Protein AF-A0A0K0CYD9-F1 (afdb_monomer)

Sequence (320 aa):
MIDINDNNFRTHWATTIIQIHPEAMPHFQAEIFSRRYRWHKETEAMVNARLPFEDQIKRPYFHVKPLEAEQLKNWRLYLDFEIIEGDENRITVLFERCLIACALYDQFWTKFARWTRKHRGSTEARNVYRRARQHIPGNVRLALAYSAFEESLDYKHVSNDLFRKAALKDNVQLLLQLIDLAFTNPEFSQTAVIEAFDFAIKSNISDTEKLQFSQRKLDFLEDLSYDIDILQEHQDAHVALLAELENPPITTRKRRYNGREDSKYYGDRDRDLPPRRGSRYSEHRDVRDSYRDNFRGIRETTGYYMSPNGEIKNISTSSC

Foldseek 3Di:
DDPPPPPPVVPPPPDPPVPQPPVCVVVVVVVVCVVVVVVVVVVVVVCVVCVVLVVPQPDQAADPPDDDPVVVVSLVVSLVVVVVVPPPVVNVVSLVSCCRHCVQPLVSLLVVLVVCCVPPRLVVSLVSLVSSCVSHPPDPVSVVSNLVSVCVVPLPVSLVVLLVVCLVPLDLVSLVVSLVSQVPDPPRDLVSNLVSLVSNLPHPHDLVSSLVSLVVNLVCCVVPNPDVVVSVVSVVVSVVSVVCVVPPDPPPPPDDDDDDDDDDDDDDDDDDDDDDDDDDDDDDDDPPPVPPDDDDDDDDPWDWDADPVRDIDTDDDDDD

Organism: Angiostrongylus cantonensis (NCBI:txid6313)

Nearest PDB structures (foldseek):
  6g70-assembly1_A  TM=3.943E-01  e=5.087E-11  Mus musculus
  6g70-assembly1_B  TM=3.942E-01  e=2.341E-10  Mus musculus
  3vtx-assembly2_B  TM=4.607E-01  e=2.902E-03  Candidatus Magnetobacterium bavaricum
  7yeh-assembly1_A  TM=4.496E-01  e=1.722E-02  Homo sapiens
  2y4u-assembly1_A  TM=3.713E-01  e=4.090E-02  Homo sapiens

InterPro domains:
  IPR003107 HAT (Half-A-TPR) repeat [SM00386] (86-118)
  IPR003107 HAT (Half-A-TPR) repeat [SM00386] (120-152)
  IPR011990 Tetratricopeptide-like helical domain superfamily [G3DSA:1.25.40.10] (65-182)
  IPR011990 Tetratricopeptide-like helical domain superfamily [SSF48452] (22-223)
  IPR059164 PRP39, C-terminal HAT repeat [PF23241] (49-173)

Structure (mmCIF, N/CA/C/O backbone):
data_AF-A0A0K0CYD9-F1
#
_entry.id   AF-A0A0K0CYD9-F1
#
loop_
_atom_site.group_PDB
_atom_site.id
_atom_site.type_symbol
_atom_site.label_atom_id
_atom_site.label_alt_id
_atom_site.label_comp_id
_atom_site.label_asym_id
_atom_site.label_entity_id
_atom_site.label_seq_id
_atom_site.pdbx_PDB_ins_code
_atom_site.Cartn_x
_atom_site.Cartn_y
_atom_site.Cartn_z
_atom_site.occupancy
_atom_site.B_iso_or_equiv
_atom_site.auth_seq_id
_atom_site.auth_comp_id
_atom_site.auth_asym_id
_atom_site.auth_atom_id
_atom_site.pdbx_PDB_model_num
ATOM 1 N N . MET A 1 1 ? 8.651 52.806 -55.428 1.00 38.78 1 MET A N 1
ATOM 2 C CA . MET A 1 1 ? 9.029 51.510 -56.032 1.00 38.78 1 MET A CA 1
ATOM 3 C C . MET A 1 1 ? 10.071 50.881 -55.135 1.00 38.78 1 MET A C 1
ATOM 5 O O . MET A 1 1 ? 10.964 51.597 -54.707 1.00 38.78 1 MET A O 1
ATOM 9 N N . ILE A 1 2 ? 9.899 49.608 -54.785 1.00 34.75 2 ILE A N 1
ATOM 10 C CA . ILE A 1 2 ? 10.862 48.853 -53.977 1.00 34.75 2 ILE A CA 1
ATOM 11 C C . ILE A 1 2 ? 11.772 48.137 -54.970 1.00 34.75 2 ILE A C 1
ATOM 13 O O . ILE A 1 2 ? 11.254 47.405 -55.813 1.00 34.75 2 ILE A O 1
ATOM 17 N N . ASP A 1 3 ? 13.083 48.349 -54.893 1.00 38.34 3 ASP A N 1
ATOM 18 C CA . ASP A 1 3 ? 14.031 47.626 -55.741 1.00 38.34 3 ASP A CA 1
ATOM 19 C C . ASP A 1 3 ? 14.432 46.317 -55.043 1.00 38.34 3 ASP A C 1
ATOM 21 O O . ASP A 1 3 ? 15.291 46.279 -54.162 1.00 38.34 3 ASP A O 1
ATOM 25 N N . ILE A 1 4 ? 13.709 45.239 -55.360 1.00 44.59 4 ILE A N 1
ATOM 26 C CA . ILE A 1 4 ? 13.816 43.927 -54.696 1.00 44.59 4 ILE A CA 1
ATOM 27 C C . ILE A 1 4 ? 14.958 43.117 -55.339 1.00 44.59 4 ILE A C 1
ATOM 29 O O . ILE A 1 4 ? 14.756 41.995 -55.793 1.00 44.59 4 ILE A O 1
ATOM 33 N N . ASN A 1 5 ? 16.150 43.711 -55.440 1.00 46.03 5 ASN A N 1
ATOM 34 C CA . ASN A 1 5 ? 17.293 43.097 -56.125 1.00 46.03 5 ASN A CA 1
ATOM 35 C C . ASN A 1 5 ? 18.664 43.356 -55.478 1.00 46.03 5 ASN A C 1
ATOM 37 O O . ASN A 1 5 ? 19.686 42.993 -56.061 1.00 46.03 5 ASN A O 1
ATOM 41 N N . ASP A 1 6 ? 18.716 43.893 -54.252 1.00 46.47 6 ASP A N 1
ATOM 42 C CA . ASP A 1 6 ? 19.966 43.920 -53.480 1.00 46.47 6 ASP A CA 1
ATOM 43 C C . ASP A 1 6 ? 20.289 42.524 -52.910 1.00 46.47 6 ASP A C 1
ATOM 45 O O . ASP A 1 6 ? 20.071 42.190 -51.743 1.00 46.47 6 ASP A O 1
ATOM 49 N N . ASN A 1 7 ? 20.785 41.664 -53.798 1.00 48.72 7 ASN A N 1
ATOM 50 C CA . ASN A 1 7 ? 21.112 40.263 -53.535 1.00 48.72 7 ASN A CA 1
ATOM 51 C C . ASN A 1 7 ? 22.405 40.099 -52.696 1.00 48.72 7 ASN A C 1
ATOM 53 O O . ASN A 1 7 ? 22.905 38.987 -52.515 1.00 48.72 7 ASN A O 1
ATOM 57 N N . ASN A 1 8 ? 22.966 41.203 -52.188 1.00 50.12 8 ASN A N 1
ATOM 58 C CA . ASN A 1 8 ? 24.324 41.280 -51.649 1.00 50.12 8 ASN A CA 1
ATOM 59 C C . ASN A 1 8 ? 24.427 40.980 -50.138 1.00 50.12 8 ASN A C 1
ATOM 61 O O . ASN A 1 8 ? 25.523 40.843 -49.604 1.00 50.12 8 ASN A O 1
ATOM 65 N N . PHE A 1 9 ? 23.297 40.795 -49.442 1.00 41.34 9 PHE A N 1
ATOM 66 C CA . PHE A 1 9 ? 23.262 40.391 -48.022 1.00 41.34 9 PHE A CA 1
ATOM 67 C C . PHE A 1 9 ? 23.155 38.870 -47.791 1.00 41.34 9 PHE A C 1
ATOM 69 O O . PHE A 1 9 ? 23.123 38.411 -46.646 1.00 41.34 9 PHE A O 1
ATOM 76 N N . ARG A 1 10 ? 23.121 38.057 -48.857 1.00 44.12 10 ARG A N 1
ATOM 77 C CA . ARG A 1 10 ? 23.081 36.580 -48.772 1.00 44.12 10 ARG A CA 1
ATOM 78 C C . ARG A 1 10 ? 24.436 35.890 -48.967 1.00 44.12 10 ARG A C 1
ATOM 80 O O . ARG A 1 10 ? 24.497 34.668 -48.912 1.00 44.12 10 ARG A O 1
ATOM 87 N N . THR A 1 11 ? 25.522 36.636 -49.156 1.00 47.91 11 THR A N 1
ATOM 88 C CA . THR A 1 11 ? 26.816 36.107 -49.633 1.00 47.91 11 THR A CA 1
ATOM 89 C C . THR A 1 11 ? 27.920 36.001 -48.572 1.00 47.91 11 THR A C 1
ATOM 91 O O . THR A 1 11 ? 29.032 35.622 -48.918 1.00 47.91 11 THR A O 1
ATOM 94 N N . HIS A 1 12 ? 27.646 36.286 -47.289 1.00 45.81 12 HIS A N 1
ATOM 95 C CA . HIS A 1 12 ? 28.659 36.211 -46.211 1.00 45.81 12 HIS A CA 1
ATOM 96 C C . HIS A 1 12 ? 28.451 35.109 -45.156 1.00 45.81 12 HIS A C 1
ATOM 98 O O . HIS A 1 12 ? 29.359 34.830 -44.381 1.00 45.81 12 HIS A O 1
ATOM 104 N N . TRP A 1 13 ? 27.291 34.448 -45.134 1.00 44.75 13 TRP A N 1
ATOM 105 C CA . TRP A 1 13 ? 27.042 33.256 -44.302 1.00 44.75 13 TRP A CA 1
ATOM 106 C C . TRP A 1 13 ? 26.598 32.037 -45.126 1.00 44.75 13 TRP A C 1
ATOM 108 O O . TRP A 1 13 ? 26.368 30.957 -44.581 1.00 44.75 13 TRP A O 1
ATOM 118 N N . ALA A 1 14 ? 26.514 32.186 -46.451 1.00 45.59 14 ALA A N 1
ATOM 119 C CA . ALA A 1 14 ? 26.243 31.088 -47.360 1.00 45.59 14 ALA A CA 1
ATOM 120 C C . ALA A 1 14 ? 27.466 30.167 -47.483 1.00 45.59 14 ALA A C 1
ATOM 122 O O . ALA A 1 14 ? 28.338 30.343 -48.330 1.00 45.59 14 ALA A O 1
ATOM 123 N N . THR A 1 15 ? 27.429 29.095 -46.694 1.00 48.88 15 THR A N 1
ATOM 124 C CA . THR A 1 15 ? 27.981 27.789 -47.073 1.00 48.88 15 THR A CA 1
ATOM 125 C C . THR A 1 15 ? 29.493 27.706 -47.310 1.00 48.88 15 THR A C 1
ATOM 127 O O . THR A 1 15 ? 29.944 27.292 -48.376 1.00 48.88 15 THR A O 1
ATOM 130 N N . THR A 1 16 ? 30.256 27.779 -46.216 1.00 47.28 16 THR A N 1
ATOM 131 C CA . THR A 1 16 ? 31.221 26.691 -45.975 1.00 47.28 16 THR A CA 1
ATOM 132 C C . THR A 1 16 ? 30.421 25.419 -45.677 1.00 47.28 16 THR A C 1
ATOM 134 O O . THR A 1 16 ? 30.280 25.012 -44.523 1.00 47.28 16 THR A O 1
ATOM 137 N N . ILE A 1 17 ? 29.852 24.785 -46.713 1.00 58.28 17 ILE A N 1
ATOM 138 C CA . ILE A 1 17 ? 29.549 23.355 -46.602 1.00 58.28 17 ILE A CA 1
ATOM 139 C C . ILE A 1 17 ? 30.911 22.712 -46.413 1.00 58.28 17 ILE A C 1
ATOM 141 O O . ILE A 1 17 ? 31.739 22.737 -47.324 1.00 58.28 17 ILE A O 1
ATOM 145 N N . ILE A 1 18 ? 31.152 22.169 -45.223 1.00 63.06 18 ILE A N 1
ATOM 146 C CA . ILE A 1 18 ? 32.269 21.259 -45.009 1.00 63.06 18 ILE A CA 1
ATOM 147 C C . ILE A 1 18 ? 32.030 20.118 -45.996 1.00 63.06 18 ILE A C 1
ATOM 149 O O . ILE A 1 18 ? 31.124 19.310 -45.792 1.00 63.06 18 ILE A O 1
ATOM 153 N N . GLN A 1 19 ? 32.779 20.094 -47.103 1.00 62.25 19 GLN A N 1
ATOM 154 C CA . GLN A 1 19 ? 32.763 18.972 -48.032 1.00 62.25 19 GLN A CA 1
ATOM 155 C C . GLN A 1 19 ? 33.417 17.795 -47.317 1.00 62.25 19 GLN A C 1
ATOM 157 O O . GLN A 1 19 ? 34.624 17.576 -47.399 1.00 62.25 19 GLN A O 1
ATOM 162 N N . ILE A 1 20 ? 32.608 17.069 -46.548 1.00 63.50 20 ILE A N 1
ATOM 163 C CA . ILE A 1 20 ? 33.032 15.828 -45.922 1.00 63.50 20 ILE A CA 1
ATOM 164 C C . ILE A 1 20 ? 33.380 14.876 -47.063 1.00 63.50 20 ILE A C 1
ATOM 166 O O . ILE A 1 20 ? 32.542 14.613 -47.927 1.00 63.50 20 ILE A O 1
ATOM 170 N N . HIS A 1 21 ? 34.629 14.408 -47.082 1.00 71.38 21 HIS A N 1
ATOM 171 C CA . HIS A 1 21 ? 35.143 13.565 -48.155 1.00 71.38 21 HIS A CA 1
ATOM 172 C C . HIS A 1 21 ? 34.196 12.371 -48.390 1.00 71.38 21 HIS A C 1
ATOM 174 O O . HIS A 1 21 ? 33.795 11.744 -47.403 1.00 71.38 21 HIS A O 1
ATOM 180 N N . PRO A 1 22 ? 33.834 12.023 -49.643 1.00 73.19 22 PRO A N 1
ATOM 181 C CA . PRO A 1 22 ? 32.858 10.963 -49.909 1.00 73.19 22 PRO A CA 1
ATOM 182 C C . PRO A 1 22 ? 33.212 9.624 -49.249 1.00 73.19 22 PRO A C 1
ATOM 184 O O . PRO A 1 22 ? 32.329 8.932 -48.752 1.00 73.19 22 PRO A O 1
ATOM 187 N N . GLU A 1 23 ? 34.504 9.303 -49.159 1.00 78.50 23 GLU A N 1
ATOM 188 C CA . GLU A 1 23 ? 35.011 8.095 -48.491 1.00 78.50 23 GLU A CA 1
ATOM 189 C C . GLU A 1 23 ? 35.005 8.207 -46.955 1.00 78.50 23 GLU A C 1
ATOM 191 O O . GLU A 1 23 ? 34.891 7.203 -46.260 1.00 78.50 23 GLU A O 1
ATOM 196 N N . ALA A 1 24 ? 35.064 9.421 -46.395 1.00 78.62 24 ALA A N 1
ATOM 197 C CA . ALA A 1 24 ? 35.000 9.635 -44.949 1.00 78.62 24 ALA A CA 1
ATOM 198 C C . ALA A 1 24 ? 33.571 9.489 -44.394 1.00 78.62 24 ALA A C 1
ATOM 200 O O . ALA A 1 24 ? 33.398 9.110 -43.236 1.00 78.62 24 ALA A O 1
ATOM 201 N N . MET A 1 25 ? 32.538 9.741 -45.207 1.00 80.69 25 MET A N 1
ATOM 202 C CA . MET A 1 25 ? 31.135 9.607 -44.792 1.00 80.69 25 MET A CA 1
ATOM 203 C C . MET A 1 25 ? 30.770 8.191 -44.292 1.00 80.69 25 MET A C 1
ATOM 205 O O . MET A 1 25 ? 30.223 8.100 -43.188 1.00 80.69 25 MET A O 1
ATOM 209 N N . PRO A 1 26 ? 31.108 7.089 -44.998 1.00 88.00 26 PRO A N 1
ATOM 210 C CA . PRO A 1 26 ? 30.969 5.728 -44.476 1.00 88.00 26 PRO A CA 1
ATOM 211 C C . PRO A 1 26 ? 31.693 5.498 -43.143 1.00 88.00 26 PRO A C 1
ATOM 213 O O . PRO A 1 26 ? 31.132 4.867 -42.250 1.00 88.00 26 PRO A O 1
ATOM 216 N N . HIS A 1 27 ? 32.902 6.042 -42.967 1.00 86.06 27 HIS A N 1
ATOM 217 C CA . HIS A 1 27 ? 33.658 5.901 -41.718 1.00 86.06 27 HIS A CA 1
ATOM 218 C C . HIS A 1 27 ? 32.984 6.630 -40.546 1.00 86.06 27 HIS A C 1
ATOM 220 O O . HIS A 1 27 ? 32.841 6.051 -39.469 1.00 86.06 27 HIS A O 1
ATOM 226 N N . PHE A 1 28 ? 32.485 7.855 -40.751 1.00 88.12 28 PHE A N 1
ATOM 227 C CA . PHE A 1 28 ? 31.717 8.568 -39.724 1.00 88.12 28 PHE A CA 1
ATOM 228 C C . PHE A 1 28 ? 30.410 7.850 -39.374 1.00 88.12 28 PHE A C 1
ATOM 230 O O . PHE A 1 28 ? 30.060 7.755 -38.198 1.00 88.12 28 PHE A O 1
ATOM 237 N N . GLN A 1 29 ? 29.704 7.303 -40.367 1.00 87.44 29 GLN A N 1
ATOM 238 C CA . GLN A 1 29 ? 28.510 6.492 -40.131 1.00 87.44 29 GLN A CA 1
ATOM 239 C C . GLN A 1 29 ? 28.845 5.236 -39.316 1.00 87.44 29 GLN A C 1
ATOM 241 O O . GLN A 1 29 ? 28.203 4.998 -38.295 1.00 87.44 29 GLN A O 1
ATOM 246 N N . ALA A 1 30 ? 29.871 4.475 -39.707 1.00 89.44 30 ALA A N 1
ATOM 247 C CA . ALA A 1 30 ? 30.304 3.263 -39.012 1.00 89.44 30 ALA A CA 1
ATOM 248 C C . ALA A 1 30 ? 30.719 3.530 -37.555 1.00 89.44 30 ALA A C 1
ATOM 250 O O . ALA A 1 30 ? 30.339 2.770 -36.664 1.00 89.44 30 ALA A O 1
ATOM 251 N N . GLU A 1 31 ? 31.423 4.632 -37.288 1.00 90.06 31 GLU A N 1
ATOM 252 C CA . GLU A 1 31 ? 31.808 5.038 -35.932 1.00 90.06 31 GLU A CA 1
ATOM 253 C C . GLU A 1 31 ? 30.583 5.440 -35.089 1.00 90.06 31 GLU A C 1
ATOM 255 O O . GLU A 1 31 ? 30.434 5.009 -33.943 1.00 90.06 31 GLU A O 1
ATOM 260 N N . ILE A 1 32 ? 29.646 6.208 -35.661 1.00 90.06 32 ILE A N 1
ATOM 261 C CA . ILE A 1 32 ? 28.389 6.581 -34.989 1.00 90.06 32 ILE A CA 1
ATOM 262 C C . ILE A 1 32 ? 27.543 5.338 -34.680 1.00 90.06 32 ILE A C 1
ATOM 264 O O . ILE A 1 32 ? 27.0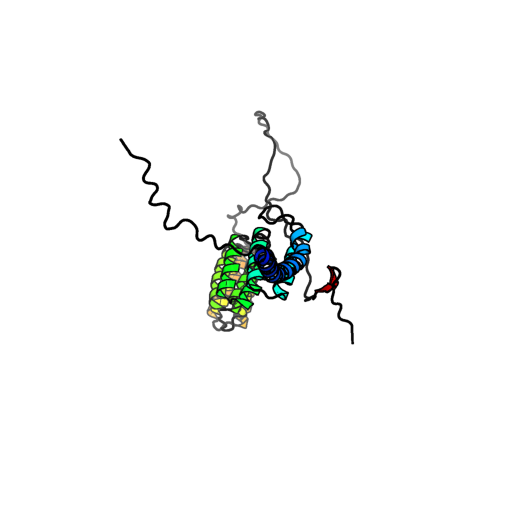18 5.222 -33.569 1.00 90.06 32 ILE A O 1
ATOM 268 N N . PHE A 1 33 ? 27.421 4.403 -35.628 1.00 91.56 33 PHE A N 1
ATOM 269 C CA . PHE A 1 33 ? 26.725 3.135 -35.416 1.00 91.56 33 PHE A CA 1
ATOM 270 C C . PHE A 1 33 ? 27.411 2.298 -34.336 1.00 91.56 33 PHE A C 1
ATOM 272 O O . PHE A 1 33 ? 26.732 1.872 -33.408 1.00 91.56 33 PHE A O 1
ATOM 279 N N . SER A 1 34 ? 28.735 2.131 -34.387 1.00 89.38 34 SER A N 1
ATOM 280 C CA . SER A 1 34 ? 29.494 1.338 -33.408 1.00 89.38 34 SER A CA 1
ATOM 281 C C . SER A 1 34 ? 29.351 1.886 -31.985 1.00 89.38 34 SER A C 1
ATOM 283 O O . SER A 1 34 ? 29.067 1.128 -31.057 1.00 89.38 34 SER A O 1
ATOM 285 N N . ARG A 1 35 ? 29.429 3.214 -31.806 1.00 89.06 35 ARG A N 1
ATOM 286 C CA . ARG A 1 35 ? 29.181 3.858 -30.502 1.00 89.06 35 ARG A CA 1
ATOM 287 C C . ARG A 1 35 ? 27.756 3.623 -30.001 1.00 89.06 35 ARG A C 1
ATOM 289 O O . ARG A 1 35 ? 27.561 3.294 -28.834 1.00 89.06 35 ARG A O 1
ATOM 296 N N . ARG A 1 36 ? 26.757 3.776 -30.878 1.00 94.25 36 ARG A N 1
ATOM 297 C CA . ARG A 1 36 ? 25.336 3.587 -30.532 1.00 94.25 36 ARG A CA 1
ATOM 298 C C . ARG A 1 36 ? 24.962 2.127 -30.289 1.00 94.25 36 ARG A C 1
ATOM 300 O O . ARG A 1 36 ? 24.073 1.868 -29.482 1.00 94.25 36 ARG A O 1
ATOM 307 N N . TYR A 1 37 ? 25.649 1.191 -30.939 1.00 93.38 37 TYR A N 1
ATOM 308 C CA . TYR A 1 37 ? 25.385 -0.240 -30.847 1.00 93.38 37 TYR A CA 1
ATOM 309 C C . TYR A 1 37 ? 25.507 -0.758 -29.411 1.00 93.38 37 TYR A C 1
ATOM 311 O O . TYR A 1 37 ? 24.647 -1.523 -28.984 1.00 93.38 37 TYR A O 1
ATOM 319 N N . ARG A 1 38 ? 26.493 -0.280 -28.632 1.00 88.06 38 ARG A N 1
ATOM 320 C CA . ARG A 1 38 ? 26.641 -0.663 -27.216 1.00 88.06 38 ARG A CA 1
ATOM 321 C C . ARG A 1 38 ? 25.395 -0.315 -26.399 1.00 88.06 38 ARG A C 1
ATOM 323 O O . ARG A 1 38 ? 24.783 -1.208 -25.822 1.00 88.06 38 ARG A O 1
ATOM 330 N N . TRP A 1 39 ? 24.979 0.954 -26.402 1.00 92.19 39 TRP A N 1
ATOM 331 C CA . TRP A 1 39 ? 23.780 1.386 -25.672 1.00 92.19 39 TRP A CA 1
ATOM 332 C C . TRP A 1 39 ? 22.514 0.697 -26.182 1.00 92.19 39 TRP A C 1
ATOM 334 O O . TRP A 1 39 ? 21.651 0.344 -25.383 1.00 92.19 39 TRP A O 1
ATOM 344 N N . HIS A 1 40 ? 22.402 0.473 -27.495 1.00 94.81 40 HIS A N 1
ATOM 345 C CA . HIS A 1 40 ? 21.276 -0.258 -28.067 1.00 94.81 40 HIS A CA 1
ATOM 346 C C . HIS A 1 40 ? 21.221 -1.705 -27.559 1.00 94.81 40 HIS A C 1
ATOM 348 O O . HIS A 1 40 ? 20.153 -2.132 -27.137 1.00 94.81 40 HIS A O 1
ATOM 354 N N . LYS A 1 41 ? 22.346 -2.433 -27.530 1.00 96.12 41 LYS A N 1
ATOM 355 C CA . LYS A 1 41 ? 22.403 -3.818 -27.036 1.00 96.12 41 LYS A CA 1
ATOM 356 C C . LYS A 1 41 ? 22.200 -3.938 -25.526 1.00 96.12 41 LYS A C 1
ATOM 358 O O . LYS A 1 41 ? 21.494 -4.839 -25.087 1.00 96.12 41 LYS A O 1
ATOM 363 N N . GLU A 1 42 ? 22.722 -2.999 -24.742 1.00 94.50 42 GLU A N 1
ATOM 364 C CA . GLU A 1 42 ? 22.419 -2.902 -23.307 1.00 94.50 42 GLU A CA 1
ATOM 365 C C . GLU A 1 42 ? 20.919 -2.642 -23.074 1.00 94.50 42 GLU A C 1
ATOM 367 O O . GLU A 1 42 ? 20.278 -3.349 -22.298 1.00 94.50 42 GLU A O 1
ATOM 372 N N . THR A 1 43 ? 20.323 -1.703 -23.818 1.00 95.62 43 THR A N 1
ATOM 373 C CA . THR A 1 43 ? 18.880 -1.407 -23.742 1.00 95.62 43 THR A CA 1
ATOM 374 C C . THR A 1 43 ? 18.022 -2.589 -24.205 1.00 95.62 43 THR A C 1
ATOM 376 O O . THR A 1 43 ? 17.022 -2.898 -23.567 1.00 95.62 43 THR A O 1
ATOM 379 N N . GLU A 1 44 ? 18.402 -3.274 -25.286 1.00 96.94 44 GLU A N 1
ATOM 380 C CA . GLU A 1 44 ? 17.712 -4.459 -25.815 1.00 96.94 44 GLU A CA 1
ATOM 381 C C . GLU A 1 44 ? 17.689 -5.590 -24.779 1.00 96.94 44 GLU A C 1
ATOM 383 O O . GLU A 1 44 ? 16.627 -6.147 -24.506 1.00 96.94 44 GLU A O 1
ATOM 388 N N . ALA A 1 45 ? 18.822 -5.874 -24.126 1.00 96.38 45 ALA A N 1
ATOM 389 C CA . ALA A 1 45 ? 18.884 -6.843 -23.033 1.00 96.38 45 ALA A CA 1
ATOM 390 C C . ALA A 1 45 ? 17.972 -6.443 -21.856 1.00 96.38 45 ALA A C 1
ATOM 392 O O . ALA A 1 45 ? 17.241 -7.282 -21.326 1.00 96.38 45 ALA A O 1
ATOM 393 N N . MET A 1 46 ? 17.948 -5.156 -21.485 1.00 95.00 46 MET A N 1
ATOM 394 C CA . MET A 1 46 ? 17.049 -4.656 -20.441 1.00 95.00 46 MET A CA 1
ATOM 395 C C . MET A 1 46 ? 15.567 -4.778 -20.825 1.00 95.00 46 MET A C 1
ATOM 397 O O . MET A 1 46 ? 14.762 -5.180 -19.984 1.00 95.00 46 MET A O 1
ATOM 401 N N . VAL A 1 47 ? 15.191 -4.465 -22.068 1.00 96.75 47 VAL A N 1
ATOM 402 C CA . VAL A 1 47 ? 13.811 -4.620 -22.562 1.00 96.75 47 VAL A CA 1
ATOM 403 C C . VAL A 1 47 ? 13.410 -6.094 -22.564 1.00 96.75 47 VAL A C 1
ATOM 405 O O . VAL A 1 47 ? 12.373 -6.439 -22.001 1.00 96.75 47 VAL A O 1
ATOM 408 N N . ASN A 1 48 ? 14.254 -6.978 -23.097 1.00 97.56 48 ASN A N 1
ATOM 409 C CA . ASN A 1 48 ? 13.974 -8.413 -23.184 1.00 97.56 48 ASN A CA 1
ATOM 410 C C . ASN A 1 48 ? 13.800 -9.072 -21.806 1.00 97.56 48 ASN A C 1
ATOM 412 O O . ASN A 1 48 ? 12.942 -9.936 -21.653 1.00 97.56 48 ASN A O 1
ATOM 416 N N . ALA A 1 49 ? 14.540 -8.631 -20.782 1.00 97.31 49 ALA A N 1
ATOM 417 C CA . ALA A 1 49 ? 14.361 -9.116 -19.409 1.00 97.31 49 ALA A CA 1
ATOM 418 C C . ALA A 1 49 ? 13.009 -8.708 -18.779 1.00 97.31 49 ALA A C 1
ATOM 420 O O . ALA A 1 49 ? 12.564 -9.326 -17.814 1.00 97.31 49 ALA A O 1
ATOM 421 N N . ARG A 1 50 ? 12.354 -7.664 -19.309 1.00 97.75 50 ARG A N 1
ATOM 422 C CA . ARG A 1 50 ? 11.108 -7.078 -18.772 1.00 97.75 50 ARG A CA 1
ATOM 423 C C . ARG A 1 50 ? 9.873 -7.426 -19.596 1.00 97.75 50 ARG A C 1
ATOM 425 O O . ARG A 1 50 ? 8.769 -7.454 -19.053 1.00 97.75 50 ARG A O 1
ATOM 432 N N . LEU A 1 51 ? 10.067 -7.751 -20.873 1.00 97.62 51 LEU A N 1
ATOM 433 C CA . LEU A 1 51 ? 9.023 -8.140 -21.817 1.00 97.62 51 LEU A CA 1
ATOM 434 C C . LEU A 1 51 ? 8.063 -9.223 -21.271 1.00 97.62 51 LEU A C 1
ATOM 436 O O . LEU A 1 51 ? 6.857 -9.006 -21.374 1.00 97.62 51 LEU A O 1
ATOM 440 N N . PRO A 1 52 ? 8.515 -10.300 -20.582 1.00 97.56 52 PRO A N 1
ATOM 441 C CA . PRO A 1 52 ? 7.605 -11.307 -20.026 1.00 97.56 52 PRO A CA 1
ATOM 442 C C . PRO A 1 52 ? 6.615 -10.759 -18.991 1.00 97.56 52 PRO A C 1
ATOM 444 O O . PRO A 1 52 ? 5.543 -11.337 -18.814 1.00 97.56 52 PRO A O 1
ATOM 447 N N . PHE A 1 53 ? 6.956 -9.668 -18.297 1.00 98.06 53 PHE A N 1
ATOM 448 C CA . PHE A 1 53 ? 6.064 -9.007 -17.346 1.00 98.06 53 PHE A CA 1
ATOM 449 C C . PHE A 1 53 ? 5.168 -7.974 -18.034 1.00 98.06 53 PHE A C 1
ATOM 451 O O . PHE A 1 53 ? 3.977 -7.913 -17.729 1.00 98.06 53 PHE A O 1
ATOM 458 N N . GLU A 1 54 ? 5.719 -7.172 -18.951 1.00 97.31 54 GLU A N 1
ATOM 459 C CA . GLU A 1 54 ? 4.986 -6.110 -19.658 1.00 97.31 54 GLU A CA 1
ATOM 460 C C . GLU A 1 54 ? 3.906 -6.683 -20.595 1.00 97.31 54 GLU A C 1
ATOM 462 O O . GLU A 1 54 ? 2.764 -6.229 -20.531 1.00 97.31 54 GLU A O 1
ATOM 467 N N . ASP A 1 55 ? 4.199 -7.747 -21.356 1.00 96.56 55 ASP A N 1
ATOM 468 C CA . ASP A 1 55 ? 3.225 -8.430 -22.236 1.00 96.56 55 ASP A CA 1
ATOM 469 C C . ASP A 1 55 ? 2.020 -8.991 -21.463 1.00 96.56 55 ASP A C 1
ATOM 471 O O . ASP A 1 55 ? 0.911 -9.118 -21.988 1.00 96.56 55 ASP A O 1
ATOM 475 N N . GLN A 1 56 ? 2.215 -9.313 -20.182 1.00 96.19 56 GLN A N 1
ATOM 476 C CA . GLN A 1 56 ? 1.145 -9.784 -19.311 1.00 96.19 56 GLN A CA 1
ATOM 477 C C . GLN A 1 56 ? 0.272 -8.650 -18.749 1.00 96.19 56 GLN A C 1
ATOM 479 O O . GLN A 1 56 ? -0.797 -8.948 -18.216 1.00 96.19 56 GLN A O 1
ATOM 484 N N . ILE A 1 57 ? 0.649 -7.367 -18.845 1.00 95.88 57 ILE A N 1
ATOM 485 C CA . ILE A 1 57 ? -0.147 -6.247 -18.307 1.00 95.88 57 ILE A CA 1
ATOM 486 C C . ILE A 1 57 ? -1.272 -5.882 -19.286 1.00 95.88 57 ILE A C 1
ATOM 488 O O . ILE A 1 57 ? -1.139 -5.028 -20.158 1.00 95.88 57 ILE A O 1
ATOM 492 N N . LYS A 1 58 ? -2.453 -6.479 -19.087 1.00 94.19 58 LYS A N 1
ATOM 493 C CA . LYS A 1 58 ? -3.637 -6.228 -19.933 1.00 94.19 58 LYS A CA 1
ATOM 494 C C . LYS A 1 58 ? -4.322 -4.887 -19.649 1.00 94.19 58 LYS A C 1
ATOM 496 O O . LYS A 1 58 ? -5.090 -4.396 -20.473 1.00 94.19 58 LYS A O 1
ATOM 501 N N . ARG A 1 59 ? -4.119 -4.316 -18.454 1.00 94.06 59 ARG A N 1
ATOM 502 C CA . ARG A 1 59 ? -4.817 -3.102 -17.994 1.00 94.06 59 ARG A CA 1
ATOM 503 C C . ARG A 1 59 ? -3.869 -2.162 -17.232 1.00 94.06 59 ARG A C 1
ATOM 505 O O . ARG A 1 59 ? -3.812 -2.233 -16.006 1.00 94.06 59 ARG A O 1
ATOM 512 N N . PRO A 1 60 ? -3.135 -1.279 -17.936 1.00 94.75 60 PRO A N 1
ATOM 513 C CA . PRO A 1 60 ? -2.152 -0.373 -17.328 1.00 94.75 60 PRO A CA 1
ATOM 514 C C . PRO A 1 60 ? -2.769 0.873 -16.660 1.00 94.75 60 PRO A C 1
ATOM 516 O O . PRO A 1 60 ? -2.046 1.681 -16.085 1.00 94.75 60 PRO A O 1
ATOM 519 N N . TYR A 1 61 ? -4.091 1.050 -16.738 1.00 96.19 61 TYR A N 1
ATOM 520 C CA . TYR A 1 61 ? -4.825 2.205 -16.215 1.00 96.19 61 TYR A CA 1
ATOM 521 C C . TYR A 1 61 ? -5.771 1.823 -15.065 1.00 96.19 61 TYR A C 1
ATOM 523 O O . TYR A 1 61 ? -6.169 0.663 -14.910 1.00 96.19 61 TYR A O 1
ATOM 531 N N . PHE A 1 62 ? -6.165 2.820 -14.267 1.00 96.25 62 PHE A N 1
ATOM 532 C CA . PHE A 1 62 ? -7.123 2.641 -13.178 1.00 96.25 62 PHE A CA 1
ATOM 533 C C . PHE A 1 62 ? -8.510 2.233 -13.696 1.00 96.25 62 PHE A C 1
ATOM 535 O O . PHE A 1 62 ? -9.053 2.857 -14.606 1.00 96.25 62 PHE A O 1
ATOM 542 N N . HIS A 1 63 ? -9.123 1.228 -13.071 1.00 95.25 63 HIS A N 1
ATOM 543 C CA . HIS A 1 63 ? -10.500 0.835 -13.359 1.00 95.25 63 HIS A CA 1
ATOM 544 C C . HIS A 1 63 ? -11.150 0.177 -12.133 1.00 95.25 63 HIS A C 1
ATOM 546 O O . HIS A 1 63 ? -10.496 -0.582 -11.422 1.00 95.25 63 HIS A O 1
ATOM 552 N N . VAL A 1 64 ? -12.447 0.431 -11.910 1.00 93.56 64 VAL A N 1
ATOM 553 C CA . VAL A 1 64 ? -13.177 0.021 -10.689 1.00 93.56 64 VAL A CA 1
ATOM 554 C C . VAL A 1 64 ? -13.412 -1.493 -10.599 1.00 93.56 64 VAL A C 1
ATOM 556 O O . VAL A 1 64 ? -13.326 -2.058 -9.512 1.00 93.56 64 VAL A O 1
ATOM 559 N N . LYS A 1 65 ? -13.684 -2.180 -11.724 1.00 93.69 65 LYS A N 1
ATOM 560 C CA . LYS A 1 65 ? -13.722 -3.660 -11.743 1.00 93.69 65 LYS A CA 1
ATOM 561 C C . LYS A 1 65 ? -12.374 -4.216 -11.261 1.00 93.69 65 LYS A C 1
ATOM 563 O O . LYS A 1 65 ? -11.350 -3.720 -11.741 1.00 93.69 65 LYS A O 1
ATOM 568 N N . PRO A 1 66 ? -12.343 -5.264 -10.422 1.00 93.19 66 PRO A N 1
ATOM 569 C CA . PRO A 1 66 ? -11.092 -5.854 -9.957 1.00 93.19 66 PRO A CA 1
ATOM 570 C C . PRO A 1 66 ? -10.185 -6.306 -11.117 1.00 93.19 66 PRO A C 1
ATOM 572 O O . PRO A 1 66 ? -10.627 -6.531 -12.249 1.00 93.19 66 PRO A O 1
ATOM 575 N N . LEU A 1 67 ? -8.887 -6.379 -10.838 1.00 93.75 67 LEU A N 1
ATOM 576 C CA . LEU A 1 67 ? -7.912 -7.121 -11.632 1.00 93.75 67 LEU A CA 1
ATOM 577 C C . LEU A 1 67 ? -8.042 -8.622 -11.339 1.00 93.75 67 LEU A C 1
ATOM 579 O O . LEU A 1 67 ? -8.339 -9.023 -10.214 1.00 93.75 67 LEU A O 1
ATOM 583 N N . GLU A 1 68 ? -7.768 -9.442 -12.351 1.00 95.25 68 GLU A N 1
ATOM 584 C CA . GLU A 1 68 ? -7.647 -10.896 -12.216 1.00 95.25 68 GLU A CA 1
ATOM 585 C C . GLU A 1 68 ? -6.476 -11.265 -11.288 1.00 95.25 68 GLU A C 1
ATOM 587 O O . GLU A 1 68 ? -5.463 -10.560 -11.232 1.00 95.25 68 GLU A O 1
ATOM 592 N N . ALA A 1 69 ? -6.574 -12.405 -10.597 1.00 93.06 69 ALA A N 1
ATOM 593 C CA . ALA A 1 69 ? -5.532 -12.872 -9.678 1.00 93.06 69 ALA A CA 1
ATOM 594 C C . ALA A 1 69 ? -4.150 -12.999 -10.349 1.00 93.06 69 ALA A C 1
ATOM 596 O O . ALA A 1 69 ? -3.136 -12.673 -9.727 1.00 93.06 69 ALA A O 1
ATOM 597 N N . GLU A 1 70 ? -4.111 -13.391 -11.627 1.00 95.12 70 GLU A N 1
ATOM 598 C CA . GLU A 1 70 ? -2.868 -13.521 -12.392 1.00 95.12 70 GLU A CA 1
ATOM 599 C C . GLU A 1 70 ? -2.240 -12.156 -12.720 1.00 95.12 70 GLU A C 1
ATOM 601 O O . GLU A 1 70 ? -1.031 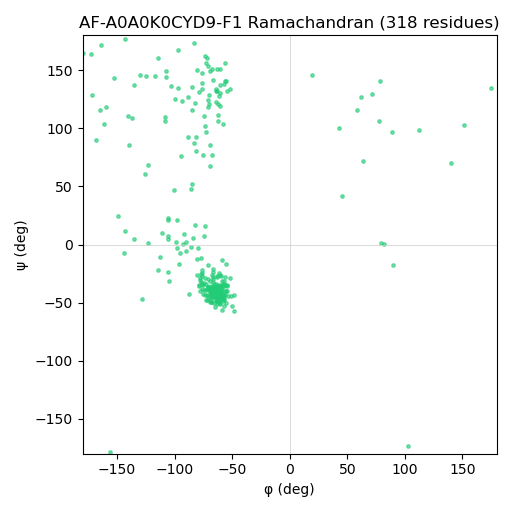-11.999 -12.597 1.00 95.12 70 GLU A O 1
ATOM 606 N N . GLN A 1 71 ? -3.041 -11.117 -12.997 1.00 95.56 71 GLN A N 1
ATOM 607 C CA . GLN A 1 71 ? -2.531 -9.741 -13.133 1.00 95.56 71 GLN A CA 1
ATOM 608 C C . GLN A 1 71 ? -1.895 -9.263 -11.818 1.00 95.56 71 GLN A C 1
ATOM 610 O O . GLN A 1 71 ? -0.803 -8.699 -11.810 1.00 95.56 71 GLN A O 1
ATOM 615 N N . LEU A 1 72 ? -2.550 -9.531 -10.681 1.00 93.81 72 LEU A N 1
ATOM 616 C CA . LEU A 1 72 ? -2.035 -9.185 -9.351 1.00 93.81 72 LEU A CA 1
ATOM 617 C C . LEU A 1 72 ? -0.776 -9.990 -8.984 1.00 93.81 72 LEU A C 1
ATOM 619 O O . LEU A 1 72 ? 0.053 -9.523 -8.204 1.00 93.81 72 LEU A O 1
ATOM 623 N N . LYS A 1 73 ? -0.630 -11.215 -9.496 1.00 95.88 73 LYS A N 1
ATOM 624 C CA . LYS A 1 73 ? 0.578 -12.043 -9.366 1.00 95.88 73 LYS A CA 1
ATOM 625 C C . LYS A 1 73 ? 1.714 -11.502 -10.238 1.00 95.88 73 LYS A C 1
ATOM 627 O O . LYS A 1 73 ? 2.791 -11.274 -9.696 1.00 95.88 73 LYS A O 1
ATOM 632 N N . ASN A 1 74 ? 1.453 -11.182 -11.507 1.00 98.06 74 ASN A N 1
ATOM 633 C CA . ASN A 1 74 ? 2.421 -10.560 -12.414 1.00 98.06 74 ASN A CA 1
ATOM 634 C C . ASN A 1 74 ? 2.997 -9.257 -11.831 1.00 98.06 74 ASN A C 1
ATOM 636 O O . ASN A 1 74 ? 4.208 -9.131 -11.688 1.00 98.06 74 ASN A O 1
ATOM 640 N N . TRP A 1 75 ? 2.143 -8.336 -11.360 1.00 98.00 75 TRP A N 1
ATOM 641 C CA . TRP A 1 75 ? 2.597 -7.101 -10.703 1.00 98.00 75 TRP A CA 1
ATOM 642 C C . TRP A 1 75 ? 3.455 -7.344 -9.454 1.00 98.00 75 TRP A C 1
ATOM 644 O O . TRP A 1 75 ? 4.390 -6.588 -9.202 1.00 98.00 75 TRP A O 1
ATOM 654 N N . ARG A 1 76 ? 3.158 -8.380 -8.654 1.00 97.25 76 ARG A N 1
ATOM 655 C CA . ARG A 1 76 ? 3.982 -8.728 -7.483 1.00 97.25 76 ARG A CA 1
ATOM 656 C C . ARG A 1 76 ? 5.371 -9.196 -7.915 1.00 97.25 76 ARG A C 1
ATOM 658 O O . ARG A 1 76 ? 6.342 -8.635 -7.416 1.00 97.25 76 ARG A O 1
ATOM 665 N N . LEU A 1 77 ? 5.431 -10.135 -8.862 1.00 97.06 77 LEU A N 1
ATOM 666 C CA . LEU A 1 77 ? 6.670 -10.706 -9.399 1.00 97.06 77 LEU A CA 1
ATOM 667 C C . LEU A 1 77 ? 7.538 -9.657 -10.105 1.00 97.06 77 LEU A C 1
ATOM 669 O O . LEU A 1 77 ? 8.738 -9.612 -9.859 1.00 97.06 77 LEU A O 1
ATOM 673 N N . TYR A 1 78 ? 6.945 -8.774 -10.912 1.00 98.31 78 TYR A N 1
ATOM 674 C CA . TYR A 1 78 ? 7.683 -7.713 -11.602 1.00 98.31 78 TYR A CA 1
ATOM 675 C C . TYR A 1 78 ? 8.280 -6.698 -10.610 1.00 98.31 78 TYR A C 1
ATOM 677 O O . TYR A 1 78 ? 9.436 -6.298 -10.738 1.00 98.31 78 TYR A O 1
ATOM 685 N N . LEU A 1 79 ? 7.533 -6.337 -9.557 1.00 97.56 79 LEU A N 1
ATOM 686 C CA . LEU A 1 79 ? 8.070 -5.511 -8.472 1.00 97.56 79 LEU A CA 1
ATOM 687 C C . LEU A 1 79 ? 9.196 -6.216 -7.702 1.00 97.56 79 LEU A C 1
ATOM 689 O O . LEU A 1 79 ? 10.154 -5.554 -7.326 1.00 97.56 79 LEU A O 1
ATOM 693 N N . ASP A 1 80 ? 9.100 -7.527 -7.453 1.00 95.94 80 ASP A N 1
ATOM 694 C CA . ASP A 1 80 ? 10.189 -8.281 -6.810 1.00 95.94 80 ASP A CA 1
ATOM 695 C C . ASP A 1 80 ? 11.439 -8.351 -7.699 1.00 95.94 80 ASP A C 1
ATOM 697 O O . ASP A 1 80 ? 12.538 -8.120 -7.203 1.00 95.94 80 ASP A O 1
ATOM 701 N N . PHE A 1 81 ? 11.276 -8.568 -9.008 1.00 98.06 81 PHE A N 1
ATOM 702 C CA . PHE A 1 81 ? 12.366 -8.524 -9.986 1.00 98.06 81 PHE A CA 1
ATOM 703 C C . PHE A 1 81 ? 13.100 -7.172 -9.975 1.00 98.06 81 PHE A C 1
ATOM 705 O O . PHE A 1 81 ? 14.313 -7.140 -9.776 1.00 98.06 81 PHE A O 1
ATOM 712 N N . GLU A 1 82 ? 12.384 -6.049 -10.099 1.00 97.75 82 GLU A N 1
ATOM 713 C CA . GLU A 1 82 ? 13.019 -4.723 -10.058 1.00 97.75 82 GLU A CA 1
ATOM 714 C C . GLU A 1 82 ? 13.684 -4.430 -8.702 1.00 97.75 82 GLU A C 1
ATOM 716 O O . GLU A 1 82 ? 14.753 -3.824 -8.667 1.00 97.75 82 GLU A O 1
ATOM 721 N N . ILE A 1 83 ? 13.107 -4.890 -7.582 1.00 96.06 83 ILE A N 1
ATOM 722 C CA . ILE A 1 83 ? 13.712 -4.738 -6.246 1.00 96.06 83 ILE A CA 1
ATOM 723 C C . ILE A 1 83 ? 15.018 -5.535 -6.116 1.00 96.06 83 ILE A C 1
ATOM 725 O O . ILE A 1 83 ? 15.943 -5.051 -5.465 1.00 96.06 83 ILE A O 1
ATOM 729 N N . ILE A 1 84 ? 15.105 -6.725 -6.718 1.00 96.44 84 ILE A N 1
ATOM 730 C CA . ILE A 1 84 ? 16.326 -7.549 -6.742 1.00 96.44 84 ILE A CA 1
ATOM 731 C C . ILE A 1 84 ? 17.411 -6.890 -7.605 1.00 96.44 84 ILE A C 1
ATOM 733 O O . ILE A 1 84 ? 18.575 -6.877 -7.215 1.00 96.44 84 ILE A O 1
ATOM 737 N N . GLU A 1 85 ? 17.027 -6.300 -8.738 1.00 95.38 85 GLU A N 1
ATOM 738 C CA . GLU A 1 85 ? 17.932 -5.554 -9.623 1.00 95.38 85 GLU A CA 1
ATOM 739 C C . GLU A 1 85 ? 18.481 -4.259 -8.992 1.00 95.38 85 GLU A C 1
ATOM 741 O O . GLU A 1 85 ? 19.530 -3.768 -9.403 1.00 95.38 85 GLU A O 1
ATOM 746 N N . GLY A 1 86 ? 17.782 -3.691 -8.004 1.00 94.69 86 GLY A N 1
ATOM 747 C CA . GLY A 1 86 ? 18.303 -2.634 -7.129 1.00 94.69 86 GLY A CA 1
ATOM 748 C C . GLY A 1 86 ? 18.325 -1.207 -7.696 1.00 94.69 86 GLY A C 1
ATOM 749 O O . GLY A 1 86 ? 18.742 -0.291 -6.988 1.00 94.69 86 GLY A O 1
ATOM 750 N N . ASP A 1 87 ? 17.858 -0.973 -8.927 1.00 96.31 87 ASP A N 1
ATOM 751 C CA . ASP A 1 87 ? 17.780 0.374 -9.513 1.00 96.31 87 ASP A CA 1
ATOM 752 C C . ASP A 1 87 ? 16.634 1.184 -8.882 1.00 96.31 87 ASP A C 1
ATOM 754 O O . ASP A 1 87 ? 15.458 1.016 -9.210 1.00 96.31 87 ASP A O 1
ATOM 758 N N . GLU A 1 88 ? 16.977 2.086 -7.962 1.00 96.00 88 GLU A N 1
ATOM 759 C CA . GLU A 1 88 ? 16.009 2.863 -7.1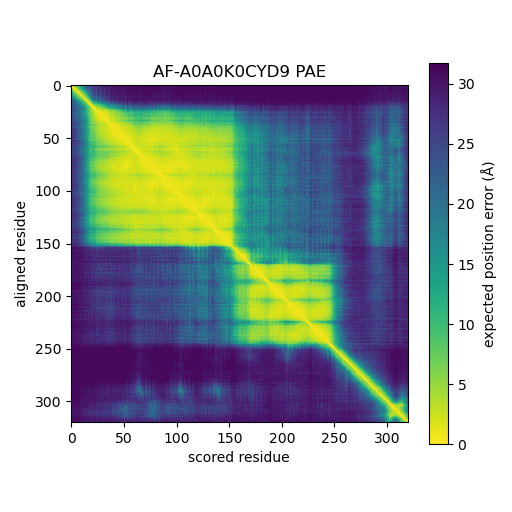82 1.00 96.00 88 GLU A CA 1
ATOM 760 C C . GLU A 1 88 ? 15.038 3.684 -8.053 1.00 96.00 88 GLU A C 1
ATOM 762 O O . GLU A 1 88 ? 13.853 3.819 -7.719 1.00 96.00 88 GLU A O 1
ATOM 767 N N . ASN A 1 89 ? 15.510 4.212 -9.187 1.00 96.25 89 ASN A N 1
ATOM 768 C CA . ASN A 1 89 ? 14.696 5.019 -10.092 1.00 96.25 89 ASN A CA 1
ATOM 769 C C . ASN A 1 89 ? 13.677 4.142 -10.820 1.00 96.25 89 ASN A C 1
ATOM 771 O O . ASN A 1 89 ? 12.483 4.460 -10.818 1.00 96.25 89 ASN A O 1
ATOM 775 N N . ARG A 1 90 ? 14.116 3.009 -11.380 1.00 96.56 90 ARG A N 1
ATOM 776 C CA . ARG A 1 90 ? 13.228 2.041 -12.040 1.00 96.56 90 ARG A CA 1
ATOM 777 C C . ARG A 1 90 ? 12.219 1.442 -11.064 1.00 96.56 90 ARG A C 1
ATOM 779 O O . ARG A 1 90 ? 11.031 1.423 -11.381 1.00 96.56 90 ARG A O 1
ATOM 786 N N . ILE A 1 91 ? 12.651 1.054 -9.860 1.00 98.06 91 ILE A N 1
ATOM 787 C CA . ILE A 1 91 ? 11.763 0.552 -8.800 1.00 98.06 91 ILE A CA 1
ATOM 788 C C . ILE A 1 91 ? 10.692 1.597 -8.457 1.00 98.06 91 ILE A C 1
ATOM 790 O O . ILE A 1 91 ? 9.509 1.266 -8.382 1.00 98.06 91 ILE A O 1
ATOM 794 N N . THR A 1 92 ? 11.080 2.868 -8.301 1.00 96.81 92 THR A N 1
ATOM 795 C CA . THR A 1 92 ? 10.137 3.966 -8.021 1.00 96.81 92 THR A CA 1
ATOM 796 C C . THR A 1 92 ? 9.114 4.122 -9.140 1.00 96.81 92 THR A C 1
ATOM 798 O O . THR A 1 92 ? 7.912 4.128 -8.876 1.00 96.81 92 THR A O 1
ATOM 801 N N . VAL A 1 93 ? 9.573 4.218 -10.391 1.00 97.75 93 VAL A N 1
ATOM 802 C CA . VAL A 1 93 ? 8.695 4.372 -11.558 1.00 97.75 93 VAL A CA 1
ATOM 803 C C . VAL A 1 93 ? 7.760 3.169 -11.702 1.00 97.75 93 VAL A C 1
ATOM 805 O O . VAL A 1 93 ? 6.579 3.355 -11.999 1.00 97.75 93 VAL A O 1
ATOM 808 N N . LEU A 1 94 ? 8.233 1.945 -11.440 1.00 98.31 94 LEU A N 1
ATOM 809 C CA . LEU A 1 94 ? 7.388 0.754 -11.494 1.00 98.31 94 LEU A CA 1
ATOM 810 C C . LEU A 1 94 ? 6.358 0.712 -10.356 1.00 98.31 94 LEU A C 1
ATOM 812 O O . LEU A 1 94 ? 5.208 0.359 -10.612 1.00 98.31 94 LEU A O 1
ATOM 816 N N . PHE A 1 95 ? 6.716 1.100 -9.127 1.00 98.38 95 PHE A N 1
ATOM 817 C CA . PHE A 1 95 ? 5.746 1.217 -8.033 1.00 98.38 95 PHE A CA 1
ATOM 818 C C . PHE A 1 95 ? 4.655 2.239 -8.354 1.00 98.38 95 PHE A C 1
ATOM 820 O O . PHE A 1 95 ? 3.475 1.923 -8.210 1.00 98.38 95 PHE A O 1
ATOM 827 N N . GLU A 1 96 ? 5.020 3.425 -8.844 1.00 97.69 96 GLU A N 1
ATOM 828 C CA . GLU A 1 96 ? 4.042 4.449 -9.225 1.00 97.69 96 GLU A CA 1
ATOM 829 C C . GLU A 1 96 ? 3.144 3.967 -10.382 1.00 97.69 96 GLU A C 1
ATOM 831 O O . GLU A 1 96 ? 1.921 4.077 -10.286 1.00 97.69 96 GLU A O 1
ATOM 836 N N . ARG A 1 97 ? 3.703 3.319 -11.421 1.00 98.06 97 ARG A N 1
ATOM 837 C CA . ARG A 1 97 ? 2.921 2.665 -12.496 1.00 98.06 97 ARG A CA 1
ATOM 838 C C . ARG A 1 97 ? 1.966 1.597 -11.954 1.00 98.06 97 ARG A C 1
ATOM 840 O O . ARG A 1 97 ? 0.791 1.583 -12.316 1.00 98.06 97 ARG A O 1
ATOM 847 N N . CYS A 1 98 ? 2.448 0.721 -11.074 1.00 97.94 98 CYS A N 1
ATOM 848 C CA . CYS A 1 98 ? 1.651 -0.344 -10.466 1.00 97.94 98 CYS A CA 1
ATOM 849 C C . CYS A 1 98 ? 0.467 0.226 -9.674 1.00 97.94 98 CYS A C 1
ATOM 851 O O . CYS A 1 98 ? -0.652 -0.274 -9.786 1.00 97.94 98 CYS A O 1
ATOM 853 N N . LEU A 1 99 ? 0.680 1.313 -8.926 1.00 97.69 99 LEU A N 1
ATOM 854 C CA . LEU A 1 99 ? -0.352 1.950 -8.109 1.00 97.69 99 LEU A CA 1
ATOM 855 C C . LEU A 1 99 ? -1.426 2.688 -8.923 1.00 97.69 99 LEU A C 1
ATOM 857 O O . LEU A 1 99 ? -2.518 2.881 -8.396 1.00 97.69 99 LEU A O 1
ATOM 861 N N . ILE A 1 100 ? -1.195 3.008 -10.203 1.00 96.81 100 ILE A N 1
ATOM 862 C CA . ILE A 1 100 ? -2.261 3.475 -11.111 1.00 96.81 100 ILE A CA 1
ATOM 863 C C . ILE A 1 100 ? -3.290 2.354 -11.332 1.00 96.81 100 ILE A C 1
ATOM 865 O O . ILE A 1 100 ? -4.483 2.541 -11.091 1.00 96.81 100 ILE A O 1
ATOM 869 N N . ALA A 1 101 ? -2.843 1.168 -11.753 1.00 96.12 101 ALA A N 1
ATOM 870 C CA . ALA A 1 101 ? -3.732 0.032 -12.016 1.00 96.12 101 ALA A CA 1
ATOM 871 C C . ALA A 1 101 ? -4.251 -0.635 -10.724 1.00 96.12 101 ALA A C 1
ATOM 873 O O . ALA A 1 101 ? -5.389 -1.110 -10.678 1.00 96.12 101 A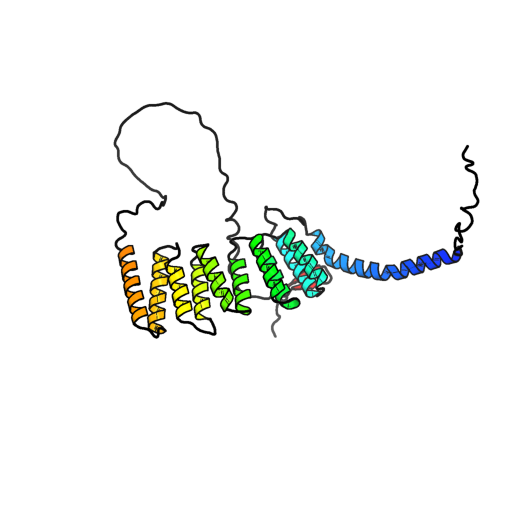LA A O 1
ATOM 874 N N . CYS A 1 102 ? -3.430 -0.652 -9.669 1.00 96.19 102 CYS A N 1
ATOM 875 C CA . CYS A 1 102 ? -3.669 -1.380 -8.421 1.00 96.19 102 CYS A CA 1
ATOM 876 C C . CYS A 1 102 ? -4.068 -0.483 -7.230 1.00 96.19 102 CYS A C 1
ATOM 878 O O . CYS A 1 102 ? -3.952 -0.913 -6.082 1.00 96.19 102 CYS A O 1
ATOM 880 N N . ALA A 1 103 ? -4.569 0.736 -7.469 1.00 96.44 103 ALA A N 1
ATOM 881 C CA . ALA A 1 103 ? -4.847 1.735 -6.425 1.00 96.44 103 ALA A CA 1
ATOM 882 C C . ALA A 1 103 ? -5.721 1.239 -5.250 1.00 96.44 103 ALA A C 1
ATOM 884 O O . ALA A 1 103 ? -5.571 1.731 -4.133 1.00 96.44 103 ALA A O 1
ATOM 885 N N . LEU A 1 104 ? -6.613 0.266 -5.480 1.00 93.81 104 LEU A N 1
ATOM 886 C CA . LEU A 1 104 ? -7.544 -0.281 -4.477 1.00 93.81 104 LEU A CA 1
ATOM 887 C C . LEU A 1 104 ? -6.993 -1.476 -3.673 1.00 93.81 104 LEU A C 1
ATOM 889 O O . LEU A 1 104 ? -7.705 -2.022 -2.832 1.00 93.81 104 LEU A O 1
ATOM 893 N N . TYR A 1 105 ? -5.744 -1.887 -3.904 1.00 92.75 105 TYR A N 1
ATOM 894 C CA . TYR A 1 105 ? -5.148 -3.081 -3.298 1.00 92.75 105 TYR A CA 1
ATOM 895 C C . TYR A 1 105 ? -4.094 -2.708 -2.241 1.00 92.75 105 TYR A C 1
ATOM 897 O O . TYR A 1 105 ? -2.971 -2.313 -2.562 1.00 92.75 105 TYR A O 1
ATOM 905 N N . ASP A 1 106 ? -4.432 -2.885 -0.960 1.00 86.25 106 ASP A N 1
ATOM 906 C CA . ASP A 1 106 ? -3.613 -2.491 0.202 1.00 86.25 106 ASP A CA 1
ATOM 907 C C . ASP A 1 106 ? -2.208 -3.115 0.222 1.00 86.25 106 ASP A C 1
ATOM 909 O O . ASP A 1 106 ? -1.247 -2.491 0.685 1.00 86.25 106 ASP A O 1
ATOM 913 N N . GLN A 1 107 ? -2.069 -4.325 -0.328 1.00 90.94 107 GLN A N 1
ATOM 914 C CA . GLN A 1 107 ? -0.802 -5.056 -0.367 1.00 90.94 107 GLN A CA 1
ATOM 915 C C . GLN A 1 107 ? 0.311 -4.314 -1.130 1.00 90.94 107 GLN A C 1
ATOM 917 O O . GLN A 1 107 ? 1.464 -4.365 -0.705 1.00 90.94 107 GLN A O 1
ATOM 922 N N . PHE A 1 108 ? -0.007 -3.592 -2.215 1.00 96.12 108 PHE A N 1
ATOM 923 C CA . PHE A 1 108 ? 1.006 -2.875 -3.003 1.00 96.12 108 PHE A CA 1
ATOM 924 C C . PHE A 1 108 ? 1.424 -1.572 -2.325 1.00 96.12 108 PHE A C 1
ATOM 926 O O . PHE A 1 108 ? 2.617 -1.290 -2.252 1.00 96.12 108 PHE A O 1
ATOM 933 N N . TRP A 1 109 ? 0.475 -0.837 -1.734 1.00 97.06 109 TRP A N 1
ATOM 934 C CA . TRP A 1 109 ? 0.771 0.332 -0.899 1.00 97.06 109 TRP A CA 1
ATOM 935 C C . TRP A 1 109 ? 1.668 -0.030 0.287 1.00 97.06 109 TRP A C 1
ATOM 937 O O . TRP A 1 109 ? 2.663 0.644 0.538 1.00 97.06 109 TRP A O 1
ATOM 947 N N . THR A 1 110 ? 1.362 -1.130 0.980 1.00 91.25 110 THR A N 1
ATOM 948 C CA . THR A 1 110 ? 2.165 -1.606 2.115 1.00 91.25 110 THR A CA 1
ATOM 949 C C . THR A 1 110 ? 3.554 -2.075 1.666 1.00 91.25 110 THR A C 1
ATOM 951 O O . THR A 1 110 ? 4.543 -1.800 2.347 1.00 91.25 110 THR A O 1
ATOM 954 N N . LYS A 1 111 ? 3.665 -2.740 0.505 1.00 95.69 111 LYS A N 1
ATOM 955 C CA . LYS A 1 111 ? 4.958 -3.132 -0.084 1.00 95.69 111 LYS A CA 1
ATOM 956 C C . LYS A 1 111 ? 5.799 -1.903 -0.450 1.00 95.69 111 LYS A C 1
ATOM 958 O O . LYS A 1 111 ? 6.965 -1.846 -0.067 1.00 95.69 111 LYS A O 1
ATOM 963 N N . PHE A 1 112 ? 5.197 -0.901 -1.097 1.00 97.69 112 PHE A N 1
ATOM 964 C CA . PHE A 1 112 ? 5.875 0.345 -1.455 1.00 97.69 112 PHE A CA 1
ATOM 965 C C . PHE A 1 112 ? 6.324 1.118 -0.213 1.00 97.69 112 PHE A C 1
ATOM 967 O O . PHE A 1 112 ? 7.489 1.474 -0.112 1.00 97.69 112 PHE A O 1
ATOM 974 N N . ALA A 1 113 ? 5.453 1.302 0.785 1.00 95.38 113 ALA A N 1
ATOM 975 C CA . ALA A 1 113 ? 5.801 2.021 2.010 1.00 95.38 113 ALA A CA 1
ATOM 976 C C . ALA A 1 113 ? 6.944 1.345 2.793 1.00 95.38 113 ALA A C 1
ATOM 978 O O . ALA A 1 113 ? 7.824 2.032 3.310 1.00 95.38 113 ALA A O 1
ATOM 979 N N . ARG A 1 114 ? 6.979 0.003 2.840 1.00 93.00 114 ARG A N 1
ATOM 980 C CA . ARG A 1 114 ? 8.090 -0.764 3.436 1.00 93.00 114 ARG A CA 1
ATOM 981 C C . ARG A 1 114 ? 9.398 -0.590 2.663 1.00 93.00 114 ARG A C 1
ATOM 983 O O . ARG A 1 114 ? 10.435 -0.371 3.286 1.00 93.00 114 ARG A O 1
ATOM 990 N N . TRP A 1 115 ? 9.354 -0.663 1.331 1.00 95.75 115 TRP A N 1
ATOM 991 C CA . TRP A 1 115 ? 10.529 -0.433 0.487 1.00 95.75 115 TRP A CA 1
ATOM 992 C C . TRP A 1 115 ? 11.048 1.006 0.635 1.00 95.75 115 TRP A C 1
ATOM 994 O O . TRP A 1 115 ? 12.228 1.203 0.922 1.00 95.75 115 TRP A O 1
ATOM 1004 N N . THR A 1 116 ? 10.163 1.999 0.552 1.00 95.94 116 THR A N 1
ATOM 1005 C CA . THR A 1 116 ? 10.485 3.424 0.706 1.00 95.94 116 THR A CA 1
ATOM 1006 C C . THR A 1 116 ? 11.073 3.721 2.084 1.00 95.94 116 THR A C 1
ATOM 1008 O O . THR A 1 116 ? 12.083 4.414 2.163 1.00 95.94 116 THR A O 1
ATOM 1011 N N . ARG A 1 117 ? 10.539 3.132 3.167 1.00 92.69 117 ARG A N 1
ATOM 1012 C CA . ARG A 1 117 ? 11.120 3.272 4.515 1.00 92.69 117 ARG A CA 1
ATOM 1013 C C . ARG A 1 117 ? 12.582 2.830 4.556 1.00 92.69 117 ARG A C 1
ATOM 1015 O O . ARG A 1 117 ? 13.389 3.501 5.187 1.00 92.69 117 ARG A O 1
ATOM 1022 N N . LYS A 1 118 ? 12.910 1.704 3.912 1.00 92.50 118 LYS A N 1
ATOM 1023 C CA . LYS A 1 118 ? 14.259 1.121 3.933 1.00 92.50 118 LYS A CA 1
ATOM 1024 C C . LYS A 1 118 ? 15.279 1.945 3.134 1.00 92.50 118 LYS A C 1
ATOM 1026 O O . LYS A 1 118 ? 16.427 2.003 3.551 1.00 92.50 118 LYS A O 1
ATOM 1031 N N . HIS A 1 119 ? 14.876 2.544 2.010 1.00 92.31 119 HIS A N 1
ATOM 1032 C CA . HIS A 1 119 ? 15.811 3.192 1.073 1.00 92.31 119 HIS A CA 1
ATOM 1033 C C . HIS A 1 119 ? 15.794 4.727 1.133 1.00 92.31 119 HIS A C 1
ATOM 1035 O O . HIS A 1 119 ? 16.824 5.348 0.915 1.00 92.31 119 HIS A O 1
ATOM 1041 N N . ARG A 1 120 ? 14.646 5.340 1.449 1.00 92.50 120 ARG A N 1
ATOM 1042 C CA . ARG A 1 120 ? 14.458 6.805 1.481 1.00 92.50 120 ARG A CA 1
ATOM 1043 C C . ARG A 1 120 ? 14.176 7.367 2.868 1.00 92.50 120 ARG A C 1
ATOM 1045 O O . ARG A 1 120 ? 14.420 8.541 3.106 1.00 92.50 120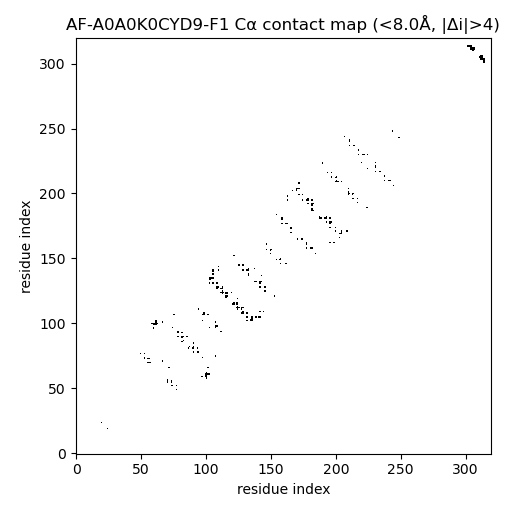 ARG A O 1
ATOM 1052 N N . GLY A 1 121 ? 13.698 6.525 3.781 1.00 90.81 121 GLY A N 1
ATOM 1053 C CA . GLY A 1 121 ? 13.405 6.902 5.156 1.00 90.81 121 GLY A CA 1
ATOM 1054 C C . GLY A 1 121 ? 11.919 7.109 5.448 1.00 90.81 121 GLY A C 1
ATOM 1055 O O . GLY A 1 121 ? 11.012 6.771 4.679 1.00 90.81 121 GLY A O 1
ATOM 1056 N N . SER A 1 122 ? 11.667 7.587 6.662 1.00 90.19 122 SER A N 1
ATOM 1057 C CA . SER A 1 122 ? 10.346 7.544 7.288 1.00 90.19 122 SER A CA 1
ATOM 1058 C C . SER A 1 122 ? 9.383 8.618 6.778 1.00 90.19 122 SER A C 1
ATOM 1060 O O . SER A 1 122 ? 8.177 8.384 6.725 1.00 90.19 122 SER A O 1
ATOM 1062 N N . THR A 1 123 ? 9.873 9.788 6.370 1.00 90.62 123 THR A N 1
ATOM 1063 C CA . THR A 1 123 ? 9.019 10.886 5.884 1.00 90.62 123 THR A CA 1
ATOM 1064 C C . THR A 1 123 ? 8.314 10.503 4.580 1.00 90.62 123 THR A C 1
ATOM 1066 O O . THR A 1 123 ? 7.110 10.709 4.411 1.00 90.62 123 THR A O 1
ATOM 1069 N N . GLU A 1 124 ? 9.042 9.843 3.690 1.00 93.00 124 GLU A N 1
ATOM 1070 C CA . GLU A 1 124 ? 8.609 9.387 2.377 1.00 93.00 124 GLU A CA 1
ATOM 1071 C C . GLU A 1 124 ? 7.648 8.203 2.526 1.00 93.00 124 GLU A C 1
ATOM 1073 O O . GLU A 1 124 ? 6.573 8.195 1.924 1.00 93.00 124 GLU A O 1
ATOM 1078 N N . ALA A 1 125 ? 7.963 7.245 3.407 1.00 93.62 125 ALA A N 1
ATOM 1079 C CA . ALA A 1 125 ? 7.065 6.139 3.739 1.00 93.62 125 ALA A CA 1
ATOM 1080 C C . ALA A 1 125 ? 5.731 6.629 4.336 1.00 93.62 125 ALA A C 1
ATOM 1082 O O . ALA A 1 125 ? 4.660 6.150 3.951 1.00 93.62 125 ALA A O 1
ATOM 1083 N N . ARG A 1 126 ? 5.772 7.647 5.207 1.00 92.50 126 ARG A N 1
ATOM 1084 C CA . ARG A 1 126 ? 4.580 8.318 5.749 1.00 92.50 126 ARG A CA 1
ATOM 1085 C C . ARG A 1 126 ? 3.742 8.965 4.641 1.00 92.50 126 ARG A C 1
ATOM 1087 O O . ARG A 1 126 ? 2.515 8.864 4.661 1.00 92.50 126 ARG A O 1
ATOM 1094 N N . ASN A 1 127 ? 4.375 9.571 3.635 1.00 94.25 127 ASN A N 1
ATOM 1095 C CA . ASN A 1 127 ? 3.678 10.127 2.472 1.00 94.25 127 ASN A CA 1
ATOM 1096 C C . ASN A 1 127 ? 3.015 9.042 1.600 1.00 94.25 127 ASN A C 1
ATOM 1098 O O . ASN A 1 127 ? 1.883 9.243 1.154 1.00 94.25 127 ASN A O 1
ATOM 1102 N N . VAL A 1 128 ? 3.641 7.869 1.428 1.00 96.12 128 VAL A N 1
ATOM 1103 C CA . VAL A 1 128 ? 3.007 6.714 0.759 1.00 96.12 128 VAL A CA 1
ATOM 1104 C C . VAL A 1 128 ? 1.750 6.261 1.512 1.00 96.12 128 VAL A C 1
ATOM 1106 O O . VAL A 1 128 ? 0.695 6.105 0.896 1.00 96.12 128 VAL A O 1
ATOM 1109 N N . TYR A 1 129 ? 1.806 6.120 2.841 1.00 91.25 129 TYR A N 1
ATOM 1110 C CA . TYR A 1 129 ? 0.628 5.750 3.637 1.00 91.25 129 TYR A CA 1
ATOM 1111 C C . TYR A 1 129 ? -0.487 6.809 3.612 1.00 91.25 129 TYR A C 1
ATOM 1113 O O . TYR A 1 129 ? -1.667 6.457 3.542 1.00 91.25 129 TYR A O 1
ATOM 1121 N N . ARG A 1 130 ? -0.145 8.106 3.618 1.00 92.75 130 ARG A N 1
ATOM 1122 C CA . ARG A 1 130 ? -1.122 9.201 3.459 1.00 92.75 130 ARG A CA 1
ATOM 1123 C C . ARG A 1 130 ? -1.859 9.112 2.119 1.00 92.75 130 ARG A C 1
ATOM 1125 O O . ARG A 1 130 ? -3.086 9.184 2.112 1.00 92.75 130 ARG A O 1
ATOM 1132 N N . ARG A 1 131 ? -1.138 8.882 1.014 1.00 96.38 131 ARG A N 1
ATOM 1133 C CA . ARG A 1 131 ? -1.728 8.649 -0.320 1.00 96.38 131 ARG A CA 1
ATOM 1134 C C . ARG A 1 131 ? -2.622 7.408 -0.327 1.00 96.38 131 ARG A C 1
ATOM 1136 O O . ARG A 1 131 ? -3.772 7.479 -0.749 1.00 96.38 131 ARG A O 1
ATOM 1143 N N . ALA A 1 132 ? -2.150 6.295 0.231 1.00 94.19 132 ALA A N 1
ATOM 1144 C CA . ALA A 1 132 ? -2.927 5.061 0.325 1.00 94.19 132 ALA A CA 1
ATOM 1145 C C . ALA A 1 132 ? -4.277 5.263 1.047 1.00 94.19 132 ALA A C 1
ATOM 1147 O O . ALA A 1 132 ? -5.302 4.746 0.599 1.00 94.19 132 ALA A O 1
ATOM 1148 N N . ARG A 1 133 ? -4.309 6.063 2.129 1.00 88.31 133 ARG A N 1
ATOM 1149 C CA . ARG A 1 133 ? -5.548 6.415 2.858 1.00 88.31 133 ARG A CA 1
ATOM 1150 C C . ARG A 1 133 ? -6.555 7.202 2.009 1.00 88.31 133 ARG A C 1
ATOM 1152 O O . ARG A 1 133 ? -7.747 7.094 2.280 1.00 88.31 133 ARG A O 1
ATOM 1159 N N . GLN A 1 134 ? -6.102 7.973 1.016 1.00 91.06 134 GLN A N 1
ATOM 1160 C CA . GLN A 1 134 ? -6.979 8.707 0.092 1.00 91.06 134 GLN A CA 1
ATOM 1161 C C . GLN A 1 134 ? -7.638 7.765 -0.927 1.00 91.06 134 GLN A C 1
ATOM 1163 O O . GLN A 1 134 ? -8.821 7.917 -1.217 1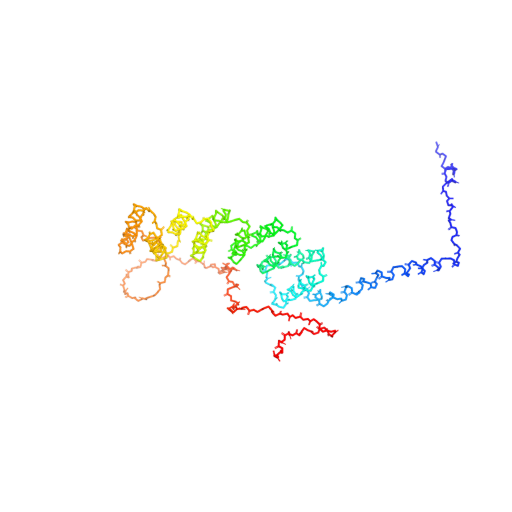.00 91.06 134 GLN A O 1
ATOM 1168 N N . HIS A 1 135 ? -6.900 6.771 -1.434 1.00 90.50 135 HIS A N 1
ATOM 1169 C CA . HIS A 1 135 ? -7.421 5.798 -2.402 1.00 90.50 135 HIS A CA 1
ATOM 1170 C C . HIS A 1 135 ? -8.279 4.696 -1.768 1.00 90.50 135 HIS A C 1
ATOM 1172 O O . HIS A 1 135 ? -9.249 4.256 -2.382 1.00 90.50 135 HIS A O 1
ATOM 1178 N N . ILE A 1 136 ? -7.940 4.249 -0.552 1.00 88.19 136 ILE A N 1
ATOM 1179 C CA . ILE A 1 136 ? -8.635 3.149 0.137 1.00 88.19 136 ILE A CA 1
ATOM 1180 C C . ILE A 1 136 ? -9.122 3.576 1.538 1.00 88.19 136 ILE A C 1
ATOM 1182 O O . ILE A 1 136 ? -8.719 2.995 2.557 1.00 88.19 136 ILE A O 1
ATOM 1186 N N . PRO A 1 137 ? -9.994 4.601 1.636 1.00 83.62 137 PRO A N 1
ATOM 1187 C CA . PRO A 1 137 ? -10.540 5.036 2.913 1.00 83.62 137 PRO A CA 1
ATOM 1188 C C . PRO A 1 137 ? -11.323 3.890 3.561 1.00 83.62 137 PRO A C 1
ATOM 1190 O O . PRO A 1 137 ? -12.075 3.168 2.910 1.00 83.62 137 PRO A O 1
ATOM 1193 N N . GLY A 1 138 ? -11.139 3.711 4.867 1.00 74.62 138 GLY A N 1
ATOM 1194 C CA . GLY A 1 138 ? -11.812 2.655 5.622 1.00 74.62 138 GLY A CA 1
ATOM 1195 C C . GLY A 1 138 ? -11.069 1.314 5.692 1.00 74.62 138 GLY A C 1
ATOM 1196 O O . GLY A 1 138 ? -11.345 0.564 6.629 1.00 74.62 138 GLY A O 1
ATOM 1197 N N . ASN A 1 139 ? -10.087 1.033 4.826 1.00 79.88 139 ASN A N 1
ATOM 1198 C CA . ASN A 1 139 ? -9.366 -0.248 4.839 1.00 79.88 139 ASN A CA 1
ATOM 1199 C C . ASN A 1 139 ? -8.639 -0.483 6.178 1.00 79.88 139 ASN A C 1
ATOM 1201 O O . ASN A 1 139 ? -7.780 0.301 6.584 1.00 79.88 139 ASN A O 1
ATOM 1205 N N . VAL A 1 140 ? -9.010 -1.566 6.871 1.00 77.38 140 VAL A N 1
ATOM 1206 C CA . VAL A 1 140 ? -8.460 -1.919 8.188 1.00 77.38 140 VAL A CA 1
ATOM 1207 C C . VAL A 1 140 ? -6.993 -2.324 8.073 1.00 77.38 140 VAL A C 1
ATOM 1209 O O . VAL A 1 140 ? -6.168 -1.754 8.773 1.00 77.38 140 VAL A O 1
ATOM 1212 N N . ARG A 1 141 ? -6.638 -3.228 7.150 1.00 76.56 141 ARG A N 1
ATOM 1213 C CA . ARG A 1 141 ? -5.265 -3.747 6.979 1.00 76.56 141 ARG A CA 1
ATOM 1214 C C . ARG A 1 141 ? -4.254 -2.628 6.732 1.00 76.56 141 ARG A C 1
ATOM 1216 O O . ARG A 1 141 ? -3.200 -2.603 7.361 1.00 76.56 141 ARG A O 1
ATOM 1223 N N . LEU A 1 142 ? -4.613 -1.672 5.876 1.00 79.00 142 LEU A N 1
ATOM 1224 C CA . LEU A 1 142 ? -3.815 -0.477 5.610 1.00 79.00 142 LEU A CA 1
ATOM 1225 C C . LEU A 1 142 ? -3.688 0.417 6.852 1.00 79.00 142 LEU A C 1
ATOM 1227 O O . LEU A 1 142 ? -2.609 0.944 7.116 1.00 79.00 142 LEU A O 1
ATOM 1231 N N . ALA A 1 143 ? -4.767 0.586 7.623 1.00 77.06 143 ALA A N 1
ATOM 1232 C CA . ALA A 1 143 ? -4.724 1.342 8.871 1.00 77.06 143 ALA A CA 1
ATOM 1233 C C . ALA A 1 143 ? -3.803 0.677 9.908 1.00 77.06 143 ALA A C 1
ATOM 1235 O O . ALA A 1 143 ? -3.006 1.386 10.512 1.00 77.06 143 ALA A O 1
ATOM 1236 N N . LEU A 1 144 ? -3.845 -0.656 10.048 1.00 75.62 144 LEU A N 1
ATOM 1237 C CA . LEU A 1 144 ? -2.946 -1.411 10.934 1.00 75.62 144 LEU A CA 1
ATOM 1238 C C . LEU A 1 144 ? -1.485 -1.274 10.505 1.00 75.62 144 LEU A C 1
ATOM 1240 O O . LEU A 1 144 ? -0.630 -0.941 11.321 1.00 75.62 144 LEU A O 1
ATOM 1244 N N . ALA A 1 145 ? -1.204 -1.475 9.214 1.00 78.69 145 ALA A N 1
ATOM 1245 C CA . ALA A 1 145 ? 0.140 -1.333 8.661 1.00 78.69 145 ALA A CA 1
ATOM 1246 C C . ALA A 1 145 ? 0.700 0.085 8.852 1.00 78.69 145 ALA A C 1
ATOM 1248 O O . ALA A 1 145 ? 1.896 0.241 9.094 1.00 78.69 145 ALA A O 1
ATOM 1249 N N . TYR A 1 146 ? -0.159 1.107 8.775 1.00 83.62 146 TYR A N 1
ATOM 1250 C CA . TYR A 1 146 ? 0.241 2.487 9.013 1.00 83.62 146 TYR A CA 1
ATOM 1251 C C . TYR A 1 146 ? 0.456 2.793 10.504 1.00 83.62 146 TYR A C 1
ATOM 1253 O O . TYR A 1 146 ? 1.454 3.421 10.841 1.00 83.62 146 TYR A O 1
ATOM 1261 N N . SER A 1 147 ? -0.417 2.320 11.402 1.00 76.75 147 SER A N 1
ATOM 1262 C CA . SER A 1 147 ? -0.235 2.499 12.851 1.00 76.75 147 SER A CA 1
ATOM 1263 C C . SER A 1 147 ? 1.052 1.829 13.346 1.00 76.75 147 SER A C 1
ATOM 1265 O O . SER A 1 147 ? 1.869 2.505 13.957 1.00 76.75 147 SER A O 1
ATOM 1267 N N . ALA A 1 148 ? 1.302 0.566 12.977 1.00 77.25 148 ALA A N 1
ATOM 1268 C CA . ALA A 1 148 ? 2.538 -0.148 13.328 1.00 77.25 148 ALA A CA 1
ATOM 1269 C C . ALA A 1 148 ? 3.802 0.491 12.711 1.00 77.25 148 ALA A C 1
ATOM 1271 O O . ALA A 1 148 ? 4.909 0.379 13.236 1.00 77.25 148 ALA A O 1
ATOM 1272 N N . PHE A 1 149 ? 3.658 1.178 11.572 1.00 83.88 149 PHE A N 1
ATOM 1273 C CA . PHE A 1 149 ? 4.740 1.974 11.001 1.00 83.88 149 PHE A CA 1
ATOM 1274 C C . PHE A 1 149 ? 5.053 3.207 11.859 1.00 83.88 149 PHE A C 1
ATOM 1276 O O . PHE A 1 149 ? 6.221 3.410 12.176 1.00 83.88 149 PHE A O 1
ATOM 1283 N N . GLU A 1 150 ? 4.047 3.992 12.253 1.00 81.06 150 GLU A N 1
ATOM 1284 C CA . GLU A 1 150 ? 4.240 5.168 13.116 1.00 81.06 150 GLU A CA 1
ATOM 1285 C C . GLU A 1 150 ? 4.725 4.770 14.526 1.00 81.06 150 GLU A C 1
ATOM 1287 O O . GLU A 1 150 ? 5.557 5.462 15.103 1.00 81.06 150 GLU A O 1
ATOM 1292 N N . GLU A 1 151 ? 4.286 3.618 15.043 1.00 71.62 151 GLU A N 1
ATOM 1293 C CA . GLU A 1 151 ? 4.664 3.081 16.364 1.00 71.62 151 GLU A CA 1
ATOM 1294 C C . GLU A 1 151 ? 6.169 2.845 16.449 1.00 71.62 151 GLU A C 1
ATOM 1296 O O . GLU A 1 151 ? 6.844 3.290 17.371 1.00 71.62 151 GLU A O 1
ATOM 1301 N N . SER A 1 152 ? 6.723 2.253 15.394 1.00 77.88 152 SER A N 1
ATOM 1302 C CA . SER A 1 152 ? 8.162 2.049 15.232 1.00 77.88 152 SER A CA 1
ATOM 1303 C C . SER A 1 152 ? 8.966 3.323 14.894 1.00 77.88 152 SER A C 1
ATOM 1305 O O . SER A 1 152 ? 10.084 3.208 14.382 1.00 77.88 152 SER A O 1
ATOM 1307 N N . LEU A 1 153 ? 8.390 4.516 15.098 1.00 75.44 153 LEU A N 1
ATOM 1308 C CA . LEU A 1 153 ? 9.034 5.825 14.929 1.00 75.44 153 LEU A CA 1
ATOM 1309 C C . LEU A 1 153 ? 8.875 6.712 16.170 1.00 75.44 153 LEU A C 1
ATOM 1311 O O . LEU A 1 153 ? 9.864 7.302 16.591 1.00 75.44 153 LEU A O 1
ATOM 1315 N N . ASP A 1 154 ? 7.662 6.813 16.723 1.00 66.31 154 ASP A N 1
ATOM 1316 C CA . ASP A 1 154 ? 7.360 7.483 17.998 1.00 66.31 154 ASP A CA 1
ATOM 1317 C C . ASP A 1 154 ? 5.952 7.086 18.494 1.00 66.31 154 ASP A C 1
ATOM 1319 O O . ASP A 1 154 ? 4.943 7.437 17.876 1.00 66.31 154 ASP A O 1
ATOM 1323 N N . TYR A 1 155 ? 5.873 6.396 19.639 1.00 52.56 155 TYR A N 1
ATOM 1324 C CA . TYR A 1 155 ? 4.618 5.925 20.247 1.00 52.56 155 TYR A CA 1
ATOM 1325 C C . TYR A 1 155 ? 3.608 7.056 20.529 1.00 52.56 155 TYR A C 1
ATOM 1327 O O . TYR A 1 155 ? 2.393 6.853 20.408 1.00 52.56 155 TYR A O 1
ATOM 1335 N N . LYS A 1 156 ? 4.079 8.262 20.881 1.00 51.78 156 LYS A N 1
ATOM 1336 C CA . LYS A 1 156 ? 3.234 9.335 21.448 1.00 51.78 156 LYS A CA 1
ATOM 1337 C C . LYS A 1 156 ? 2.246 9.925 20.435 1.00 51.78 156 LYS A C 1
ATOM 1339 O O . LYS A 1 156 ? 1.118 10.289 20.786 1.00 51.78 156 LYS A O 1
ATOM 1344 N N . HIS A 1 157 ? 2.613 9.951 19.154 1.00 51.56 157 HIS A N 1
ATOM 1345 C CA . HIS A 1 157 ? 1.710 10.374 18.080 1.00 51.56 157 HIS A CA 1
ATOM 1346 C C . HIS A 1 157 ? 0.726 9.281 17.629 1.00 51.56 157 HIS A C 1
ATOM 1348 O O . HIS A 1 157 ? -0.365 9.616 17.156 1.00 51.56 157 HIS A O 1
ATOM 1354 N N . VAL A 1 158 ? 1.067 7.996 17.791 1.00 52.66 158 VAL A N 1
ATOM 1355 C CA . VAL A 1 158 ? 0.207 6.877 17.363 1.00 52.66 158 VAL A CA 1
ATOM 1356 C C . VAL A 1 158 ? -1.030 6.770 18.214 1.00 52.66 158 VAL A C 1
ATOM 1358 O O . VAL A 1 158 ? -2.118 6.685 17.653 1.00 52.66 158 VAL A O 1
ATOM 1361 N N . SER A 1 159 ? -0.864 6.819 19.538 1.00 52.75 159 SER A N 1
ATOM 1362 C CA . SER A 1 159 ? -1.975 6.768 20.486 1.00 52.75 159 SER A CA 1
ATOM 1363 C C . SER A 1 159 ? -3.054 7.788 20.089 1.00 52.75 159 SER A C 1
ATOM 1365 O O . SER A 1 159 ? -4.181 7.421 19.763 1.00 52.75 159 SER A O 1
ATOM 1367 N N . ASN A 1 160 ? -2.663 9.053 19.902 1.00 55.38 160 ASN A N 1
ATOM 1368 C CA . ASN A 1 160 ? -3.550 10.147 19.496 1.00 55.38 160 ASN A CA 1
ATOM 1369 C C . ASN A 1 160 ? -4.250 9.968 18.125 1.00 55.38 160 ASN A C 1
ATOM 1371 O O . ASN A 1 160 ? -5.426 10.318 17.987 1.00 55.38 160 ASN A O 1
ATOM 1375 N N . ASP A 1 161 ? -3.574 9.455 17.087 1.00 57.41 161 ASP A N 1
ATOM 1376 C CA . ASP A 1 161 ? -4.215 9.196 15.778 1.00 57.41 161 ASP A CA 1
ATOM 1377 C C . ASP A 1 161 ? -5.059 7.906 15.798 1.00 57.41 161 ASP A C 1
ATOM 1379 O O . ASP A 1 161 ? -6.067 7.823 15.096 1.00 57.41 161 ASP A O 1
ATOM 1383 N N . LEU A 1 162 ? -4.704 6.915 16.623 1.00 56.44 162 LEU A N 1
ATOM 1384 C CA . LEU A 1 162 ? -5.457 5.673 16.800 1.00 56.44 162 LEU A CA 1
ATOM 1385 C C . LEU A 1 162 ? -6.743 5.902 17.606 1.00 56.44 162 LEU A C 1
ATOM 1387 O O . LEU A 1 162 ? -7.796 5.472 17.138 1.00 56.44 162 LEU A O 1
ATOM 1391 N N . PHE A 1 163 ? -6.694 6.677 18.698 1.00 58.47 163 PHE A N 1
ATOM 1392 C CA . PHE A 1 163 ? -7.870 7.223 19.391 1.00 58.47 163 PHE A CA 1
ATOM 1393 C C . PHE A 1 163 ? -8.829 7.876 18.381 1.00 58.47 163 PHE A C 1
ATOM 1395 O O . PHE A 1 163 ? -9.966 7.440 18.205 1.00 58.47 163 PHE A O 1
ATOM 1402 N N . ARG A 1 164 ? -8.349 8.856 17.599 1.00 58.75 164 ARG A N 1
ATOM 1403 C CA . ARG A 1 164 ? -9.170 9.537 16.576 1.00 58.75 164 ARG A CA 1
ATOM 1404 C C . ARG A 1 164 ? -9.735 8.591 15.508 1.00 58.75 164 ARG A C 1
ATOM 1406 O O . ARG A 1 164 ? -10.840 8.819 15.024 1.00 58.75 164 ARG A O 1
ATOM 1413 N N . LYS A 1 165 ? -9.003 7.543 15.115 1.00 55.97 165 LYS A N 1
ATOM 1414 C CA . LYS A 1 165 ? -9.456 6.544 14.126 1.00 55.97 165 LYS A CA 1
ATOM 1415 C C . LYS A 1 165 ? -10.482 5.561 14.686 1.00 55.97 165 LYS A C 1
ATOM 1417 O O . LYS A 1 165 ? -11.352 5.134 13.928 1.00 55.97 165 LYS A O 1
ATOM 1422 N N . ALA A 1 166 ? -10.371 5.177 15.955 1.00 56.00 166 ALA A N 1
ATOM 1423 C CA . ALA A 1 166 ? -11.284 4.237 16.593 1.00 56.00 166 ALA A CA 1
ATOM 1424 C C . ALA A 1 166 ? -12.681 4.863 16.796 1.00 56.00 166 ALA A C 1
ATOM 1426 O O . ALA A 1 166 ? -13.675 4.216 16.465 1.00 56.00 166 ALA A O 1
ATOM 1427 N N . ALA A 1 167 ? -12.749 6.158 17.148 1.00 55.03 167 ALA A N 1
ATOM 1428 C CA . ALA A 1 167 ? -14.000 6.942 17.228 1.00 55.03 167 ALA A CA 1
ATOM 1429 C C . ALA A 1 167 ? -14.800 6.949 15.919 1.00 55.03 167 ALA A C 1
ATOM 1431 O O . ALA A 1 167 ? -16.012 7.125 15.923 1.00 55.03 167 ALA A O 1
ATOM 1432 N N . LEU A 1 168 ? -14.123 6.804 14.778 1.00 56.44 168 LEU A N 1
ATOM 1433 C CA 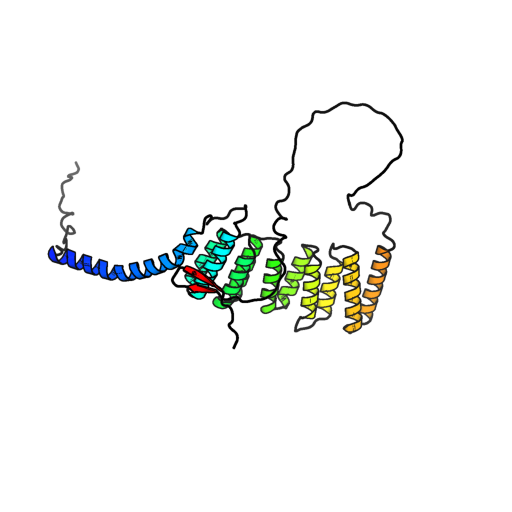. LEU A 1 168 ? -14.746 6.904 13.460 1.00 56.44 168 LEU A CA 1
ATOM 1434 C C . LEU A 1 168 ? -15.366 5.587 12.969 1.00 56.44 168 LEU A C 1
ATOM 1436 O O . LEU A 1 168 ? -15.867 5.561 11.842 1.00 56.44 168 LEU A O 1
ATOM 1440 N N . LYS A 1 169 ? -15.263 4.480 13.724 1.00 60.44 169 LYS A N 1
ATOM 1441 C CA . LYS A 1 169 ? -15.620 3.144 13.210 1.00 60.44 169 LYS A CA 1
ATOM 1442 C C . LYS A 1 169 ? -16.277 2.159 14.176 1.00 60.44 169 LYS A C 1
ATOM 1444 O O . LYS A 1 169 ? -16.642 1.094 13.684 1.00 60.44 169 LYS A O 1
ATOM 1449 N N . ASP A 1 170 ? -16.380 2.448 15.476 1.00 67.31 170 ASP A N 1
ATOM 1450 C CA . ASP A 1 170 ? -16.994 1.545 16.473 1.00 67.31 170 ASP A CA 1
ATOM 1451 C C . ASP A 1 170 ? -16.534 0.073 16.325 1.00 67.31 170 ASP A C 1
ATOM 1453 O O . ASP A 1 170 ? -17.329 -0.864 16.338 1.00 67.31 170 ASP A O 1
ATOM 1457 N N . ASN A 1 171 ? -15.236 -0.150 16.080 1.00 76.81 171 ASN A N 1
ATOM 1458 C CA . ASN A 1 171 ? -14.708 -1.474 15.747 1.00 76.81 171 ASN A CA 1
ATOM 1459 C C . ASN A 1 171 ? -13.886 -2.035 16.910 1.00 76.81 171 ASN A C 1
ATOM 1461 O O . ASN A 1 171 ? -12.766 -1.584 17.155 1.00 76.81 171 ASN A O 1
ATOM 1465 N N . VAL A 1 172 ? -14.422 -3.061 17.572 1.00 80.50 172 VAL A N 1
ATOM 1466 C CA . VAL A 1 172 ? -13.819 -3.714 18.745 1.00 80.50 172 VAL A CA 1
ATOM 1467 C C . VAL A 1 172 ? -12.387 -4.193 18.507 1.00 80.50 172 VAL A C 1
ATOM 1469 O O . VAL A 1 172 ? -11.549 -4.038 19.390 1.00 80.50 172 VAL A O 1
ATOM 1472 N N . GLN A 1 173 ? -12.043 -4.677 17.309 1.00 77.31 173 GLN A N 1
ATOM 1473 C CA . GLN A 1 173 ? -10.671 -5.109 17.017 1.00 77.31 173 GLN A CA 1
ATOM 1474 C C . GLN A 1 173 ? -9.670 -3.940 17.027 1.00 77.31 173 GLN A C 1
ATOM 1476 O O . GLN A 1 173 ? -8.517 -4.133 17.406 1.00 77.31 173 GLN A O 1
ATOM 1481 N N . LEU A 1 174 ? -10.105 -2.737 16.631 1.00 75.19 174 LEU A N 1
ATOM 1482 C CA . LEU A 1 174 ? -9.283 -1.522 16.696 1.00 75.19 174 LEU A CA 1
ATOM 1483 C C . LEU A 1 174 ? -9.195 -0.967 18.124 1.00 75.19 174 LEU A C 1
ATOM 1485 O O . LEU A 1 174 ? -8.162 -0.410 18.483 1.00 75.19 174 LEU A O 1
ATOM 1489 N N . LEU A 1 175 ? -10.251 -1.130 18.928 1.00 79.75 175 LEU A N 1
ATOM 1490 C CA . LEU A 1 175 ? -10.263 -0.749 20.344 1.00 79.75 175 LEU A CA 1
ATOM 1491 C C . LEU A 1 175 ? -9.341 -1.647 21.179 1.00 79.75 175 LEU A C 1
ATOM 1493 O O . LEU A 1 175 ? -8.556 -1.136 21.969 1.00 79.75 175 LEU A O 1
ATOM 1497 N N . LEU A 1 176 ? -9.358 -2.963 20.940 1.00 82.25 176 LEU A N 1
ATOM 1498 C CA . LEU A 1 176 ? -8.411 -3.898 21.558 1.00 82.25 176 LEU A CA 1
ATOM 1499 C C . LEU A 1 176 ? -6.961 -3.510 21.242 1.00 82.25 176 LEU A C 1
ATOM 1501 O O . LEU A 1 176 ? -6.162 -3.367 22.154 1.00 82.25 176 LEU A O 1
ATOM 1505 N N . GLN A 1 177 ? -6.645 -3.222 19.976 1.00 76.81 177 GLN A N 1
ATOM 1506 C CA . GLN A 1 177 ? -5.294 -2.807 19.578 1.00 76.81 177 GLN A CA 1
ATOM 1507 C C . GLN A 1 177 ? -4.866 -1.442 20.135 1.00 76.81 177 GLN A C 1
ATOM 1509 O O . GLN A 1 177 ? -3.675 -1.210 20.313 1.00 76.81 177 GLN A O 1
ATOM 1514 N N . LEU A 1 178 ? -5.810 -0.532 20.395 1.00 77.94 178 LEU A N 1
ATOM 1515 C CA . LEU A 1 178 ? -5.538 0.735 21.079 1.00 77.94 178 LEU A CA 1
ATOM 1516 C C . LEU A 1 178 ? -5.153 0.501 22.546 1.00 77.94 178 LEU A C 1
ATOM 1518 O O . LEU A 1 178 ? -4.210 1.120 23.031 1.00 77.94 178 LEU A O 1
ATOM 1522 N N . ILE A 1 179 ? -5.855 -0.410 23.221 1.00 81.62 179 ILE A N 1
ATOM 1523 C CA . ILE A 1 179 ? -5.558 -0.814 24.597 1.00 81.62 179 ILE A CA 1
ATOM 1524 C C . ILE A 1 179 ? -4.216 -1.558 24.650 1.00 81.62 179 ILE A C 1
ATOM 1526 O O . ILE A 1 179 ? -3.345 -1.155 25.416 1.00 81.62 179 ILE A O 1
ATOM 1530 N N . ASP A 1 180 ? -4.000 -2.559 23.790 1.00 81.38 180 ASP A N 1
ATOM 1531 C CA . ASP A 1 180 ? -2.734 -3.303 23.700 1.00 81.38 180 ASP A CA 1
ATOM 1532 C C . ASP A 1 180 ? -1.539 -2.347 23.507 1.00 81.38 180 ASP A C 1
ATOM 1534 O O . ASP A 1 180 ? -0.543 -2.458 24.215 1.00 81.38 180 ASP A O 1
ATOM 1538 N N . LEU A 1 181 ? -1.665 -1.350 22.617 1.00 72.00 181 LEU A N 1
ATOM 1539 C CA . LEU A 1 181 ? -0.640 -0.326 22.376 1.00 72.00 181 LEU A CA 1
ATOM 1540 C C . LEU A 1 181 ? -0.346 0.533 23.620 1.00 72.00 181 LEU A C 1
ATOM 1542 O O . LEU A 1 181 ? 0.805 0.911 23.847 1.00 72.00 181 LEU A O 1
ATOM 1546 N N . ALA A 1 182 ? -1.370 0.864 24.412 1.00 74.56 182 ALA A N 1
ATOM 1547 C CA . ALA A 1 182 ? -1.205 1.610 25.658 1.00 74.56 182 ALA A CA 1
ATOM 1548 C C . ALA A 1 182 ? -0.479 0.770 26.727 1.00 74.56 182 ALA A C 1
ATOM 1550 O O . ALA A 1 182 ? 0.375 1.301 27.437 1.00 74.56 182 ALA A O 1
ATOM 1551 N N . PHE A 1 183 ? -0.755 -0.538 26.789 1.00 76.12 183 PHE A N 1
ATOM 1552 C CA . PHE A 1 183 ? -0.052 -1.490 27.657 1.00 76.12 183 PHE A CA 1
ATOM 1553 C C . PHE A 1 183 ? 1.407 -1.726 27.245 1.00 76.12 183 PHE A C 1
ATOM 1555 O O . PHE A 1 183 ? 2.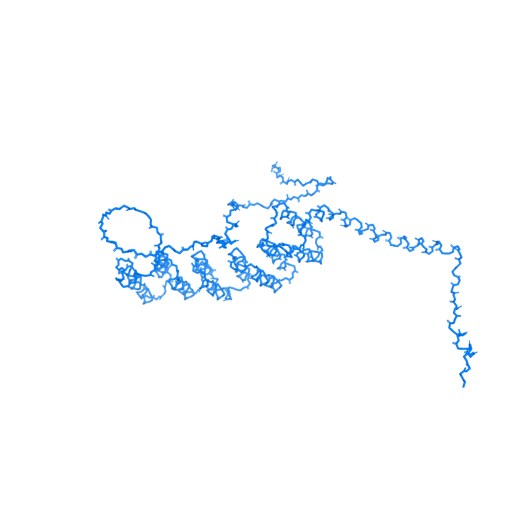275 -1.803 28.111 1.00 76.12 183 PHE A O 1
ATOM 1562 N N . THR A 1 184 ? 1.703 -1.839 25.946 1.00 77.31 184 THR A N 1
ATOM 1563 C CA . THR A 1 184 ? 3.068 -2.102 25.452 1.00 77.31 184 THR A CA 1
ATOM 1564 C C . THR A 1 184 ? 3.932 -0.845 25.315 1.00 77.31 184 THR A C 1
ATOM 1566 O O . THR A 1 184 ? 5.047 -0.929 24.800 1.00 77.31 184 THR A O 1
ATOM 1569 N N . ASN A 1 185 ? 3.443 0.323 25.740 1.00 67.69 185 ASN A N 1
ATOM 1570 C CA . ASN A 1 185 ? 4.194 1.574 25.689 1.00 67.69 185 ASN A CA 1
ATOM 1571 C C . ASN A 1 185 ? 5.440 1.504 26.607 1.00 67.69 185 ASN A C 1
ATOM 1573 O O . ASN A 1 185 ? 5.279 1.298 27.811 1.00 67.69 185 ASN A O 1
ATOM 1577 N N . PRO A 1 186 ? 6.670 1.719 26.089 1.00 61.41 186 PRO A N 1
ATOM 1578 C CA . PRO A 1 186 ? 7.892 1.700 26.900 1.00 61.41 186 PRO A CA 1
ATOM 1579 C C . PRO A 1 186 ? 7.910 2.729 28.040 1.00 61.41 186 PRO A C 1
ATOM 1581 O O . PRO A 1 186 ? 8.494 2.474 29.090 1.00 61.41 186 PRO A O 1
ATOM 1584 N N . GLU A 1 187 ? 7.255 3.879 27.853 1.00 63.62 187 GLU A N 1
ATOM 1585 C CA . GLU A 1 187 ? 6.924 4.808 2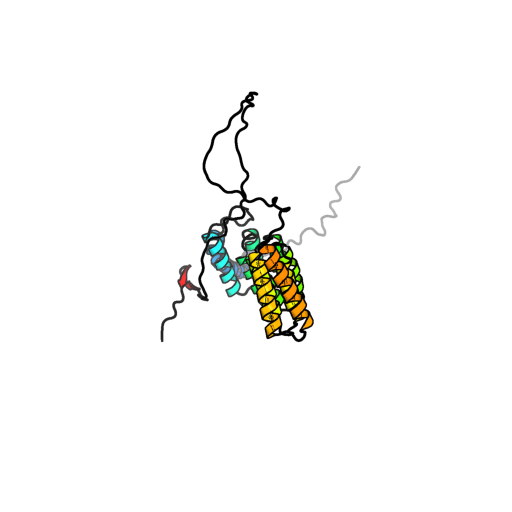8.937 1.00 63.62 187 GLU A CA 1
ATOM 1586 C C . GLU A 1 187 ? 5.503 4.491 29.427 1.00 63.62 187 GLU A C 1
ATOM 1588 O O . GLU A 1 187 ? 4.543 5.181 29.071 1.00 63.62 187 GLU A O 1
ATOM 1593 N N . PHE A 1 188 ? 5.358 3.405 30.195 1.00 70.88 188 PHE A N 1
ATOM 1594 C CA . PHE A 1 188 ? 4.058 2.974 30.711 1.00 70.88 188 PHE A CA 1
ATOM 1595 C C . PHE A 1 188 ? 3.369 4.105 31.485 1.00 70.88 188 PHE A C 1
ATOM 1597 O O . PHE A 1 188 ? 3.956 4.751 32.354 1.00 70.88 188 PHE A O 1
ATOM 1604 N N . SER A 1 189 ? 2.096 4.326 31.166 1.00 76.88 189 SER A N 1
ATOM 1605 C CA . SER A 1 189 ? 1.275 5.381 31.743 1.00 76.88 189 SER A CA 1
ATOM 1606 C C . SER A 1 189 ? -0.103 4.811 32.053 1.00 76.88 189 SER A C 1
ATOM 1608 O O . SER A 1 189 ? -0.891 4.537 31.147 1.00 76.88 189 SER A O 1
ATOM 1610 N N . GLN A 1 190 ? -0.393 4.642 33.346 1.00 79.50 190 GLN A N 1
ATOM 1611 C CA . GLN A 1 190 ? -1.679 4.133 33.829 1.00 79.50 190 GLN A CA 1
ATOM 1612 C C . GLN A 1 190 ? -2.848 4.973 33.282 1.00 79.50 190 GLN A C 1
ATOM 1614 O O . GLN A 1 190 ? -3.853 4.419 32.843 1.00 79.50 190 GLN A O 1
ATOM 1619 N N . THR A 1 191 ? -2.696 6.302 33.224 1.00 80.12 191 THR A N 1
ATOM 1620 C CA . THR A 1 191 ? -3.720 7.214 32.693 1.00 80.12 191 THR A CA 1
ATOM 1621 C C . THR A 1 191 ? -4.003 6.980 31.208 1.00 80.12 191 THR A C 1
ATOM 1623 O O . THR A 1 191 ? -5.167 6.935 30.824 1.00 80.12 191 THR A O 1
ATOM 1626 N N . ALA A 1 192 ? -2.984 6.730 30.378 1.00 76.69 192 ALA A N 1
ATOM 1627 C CA . ALA A 1 192 ? -3.184 6.428 28.956 1.00 76.69 192 ALA A CA 1
ATOM 1628 C C . ALA A 1 192 ? -3.959 5.113 28.726 1.00 76.69 192 ALA A C 1
ATOM 1630 O O . ALA A 1 192 ? -4.754 5.015 27.789 1.00 76.69 192 ALA A O 1
ATOM 1631 N N . VAL A 1 193 ? -3.764 4.109 29.592 1.00 81.19 193 VAL A N 1
ATOM 1632 C CA . VAL A 1 193 ? -4.529 2.848 29.562 1.00 81.19 193 VAL A CA 1
ATOM 1633 C C . VAL A 1 193 ? -5.978 3.075 30.019 1.00 81.19 193 VAL A C 1
ATOM 1635 O O . VAL A 1 193 ? -6.912 2.619 29.358 1.00 81.19 193 VAL A O 1
ATOM 1638 N N . ILE A 1 194 ? -6.183 3.839 31.099 1.00 83.69 194 ILE A N 1
ATOM 1639 C CA . ILE A 1 194 ? -7.509 4.241 31.608 1.00 83.69 194 ILE A CA 1
ATOM 1640 C C . ILE A 1 194 ? -8.313 4.979 30.527 1.00 83.69 194 ILE A C 1
ATOM 1642 O O . ILE A 1 194 ? -9.477 4.629 30.302 1.00 83.69 194 ILE A O 1
ATOM 1646 N N . GLU A 1 195 ? -7.688 5.930 29.823 1.00 81.94 195 GLU A N 1
ATOM 1647 C CA . GLU A 1 195 ? -8.279 6.666 28.699 1.00 81.94 195 GLU A CA 1
ATOM 1648 C C . GLU A 1 195 ? -8.638 5.739 27.526 1.00 81.94 195 GLU A C 1
ATOM 1650 O O . GLU A 1 195 ? -9.719 5.876 26.949 1.00 81.94 195 GLU A O 1
ATOM 1655 N N . ALA A 1 196 ? -7.780 4.766 27.188 1.00 81.56 196 ALA A N 1
ATOM 1656 C CA . ALA A 1 196 ? -8.044 3.781 26.134 1.00 81.56 196 ALA A CA 1
ATOM 1657 C C . ALA A 1 196 ? -9.286 2.923 26.433 1.00 81.56 196 ALA A C 1
ATOM 1659 O O . ALA A 1 196 ? -10.123 2.716 25.547 1.00 81.56 196 ALA A O 1
ATOM 1660 N N . PHE A 1 197 ? -9.455 2.480 27.683 1.00 86.56 197 PHE A N 1
ATOM 1661 C CA . PHE A 1 197 ? -10.655 1.756 28.105 1.00 86.56 197 PHE A CA 1
ATOM 1662 C C . PHE A 1 197 ? -11.906 2.646 28.153 1.00 86.56 197 PHE A C 1
ATOM 1664 O O . PHE A 1 197 ? -12.943 2.246 27.626 1.00 86.56 197 PHE A O 1
ATOM 1671 N N . ASP A 1 198 ? -11.834 3.859 28.716 1.00 86.69 198 ASP A N 1
ATOM 1672 C CA . ASP A 1 198 ? -12.990 4.776 28.750 1.00 86.69 198 ASP A CA 1
ATOM 1673 C C . ASP A 1 198 ? -13.486 5.115 27.352 1.00 86.69 198 ASP A C 1
ATOM 1675 O O . ASP A 1 198 ? -14.688 5.223 27.104 1.00 86.69 198 ASP A O 1
ATOM 1679 N N . PHE A 1 199 ? -12.552 5.272 26.423 1.00 82.94 199 PHE A N 1
ATOM 1680 C CA . PHE A 1 199 ? -12.845 5.504 25.027 1.00 82.94 199 PHE A CA 1
ATOM 1681 C C . PHE A 1 199 ? -13.567 4.312 24.377 1.00 82.94 199 PHE A C 1
ATOM 1683 O O . PHE A 1 199 ? -14.536 4.505 23.637 1.00 82.94 199 PHE A O 1
ATOM 1690 N N . ALA A 1 200 ? -13.149 3.079 24.681 1.00 84.19 200 ALA A N 1
ATOM 1691 C CA . ALA A 1 200 ? -13.825 1.871 24.213 1.00 84.19 200 ALA A CA 1
ATOM 1692 C C . ALA A 1 200 ? -15.252 1.750 24.776 1.00 84.19 200 ALA A C 1
ATOM 1694 O O . ALA A 1 200 ? -16.184 1.484 24.020 1.00 84.19 200 ALA A O 1
ATOM 1695 N N . ILE A 1 201 ? -15.443 2.029 26.069 1.00 86.06 201 ILE A N 1
ATOM 1696 C CA . ILE A 1 201 ? -16.751 1.976 26.745 1.00 86.06 201 ILE A CA 1
ATOM 1697 C C . ILE A 1 201 ? -17.705 3.063 26.208 1.00 86.06 201 ILE A C 1
ATOM 1699 O O . ILE A 1 201 ? -18.895 2.808 26.021 1.00 86.06 201 ILE A O 1
ATOM 1703 N N . LYS A 1 202 ? -17.187 4.261 25.896 1.00 84.56 202 LYS A N 1
ATOM 1704 C CA . LYS A 1 202 ? -17.951 5.386 25.313 1.00 84.56 202 LYS A CA 1
ATOM 1705 C C . LYS A 1 202 ? -18.235 5.237 23.809 1.00 84.56 202 LYS A C 1
ATOM 1707 O O . LYS A 1 202 ? -19.030 6.007 23.270 1.00 84.56 202 LYS A O 1
ATOM 1712 N N . SER A 1 203 ? -17.606 4.279 23.123 1.00 82.44 203 SER A N 1
ATOM 1713 C CA . SER A 1 203 ? -17.844 4.007 21.697 1.00 82.44 203 SER A CA 1
ATOM 1714 C C . SER A 1 203 ? -19.208 3.335 21.467 1.00 82.44 203 SER A C 1
ATOM 1716 O O . SER A 1 203 ? -19.758 2.672 22.348 1.00 82.44 203 SER A O 1
ATOM 1718 N N . ASN A 1 204 ? -19.777 3.460 20.265 1.00 80.38 204 ASN A N 1
ATOM 1719 C CA . ASN A 1 204 ? -21.100 2.920 19.916 1.00 80.38 204 ASN A CA 1
ATOM 1720 C C . ASN A 1 204 ? -21.009 1.441 19.452 1.00 80.38 204 ASN A C 1
ATOM 1722 O O . ASN A 1 204 ? -21.576 1.021 18.445 1.00 80.38 204 ASN A O 1
ATOM 1726 N N . ILE A 1 205 ? -20.289 0.643 20.244 1.00 81.19 205 ILE A N 1
ATOM 1727 C CA . ILE A 1 205 ? -20.221 -0.827 20.174 1.00 81.19 205 ILE A CA 1
ATOM 1728 C C . ILE A 1 205 ? -21.412 -1.466 20.915 1.00 81.19 205 ILE A C 1
ATOM 1730 O O . ILE A 1 205 ? -22.202 -0.754 21.545 1.00 81.19 205 ILE A O 1
ATOM 1734 N N . SER A 1 206 ? -21.576 -2.793 20.843 1.00 84.38 206 SER A N 1
ATOM 1735 C CA . SER A 1 206 ? -22.659 -3.470 21.573 1.00 84.38 206 SER A CA 1
ATOM 1736 C C . SER A 1 206 ? -22.442 -3.411 23.085 1.00 84.38 206 SER A C 1
ATOM 1738 O O . SER A 1 206 ? -21.313 -3.389 23.574 1.00 84.38 206 SER A O 1
ATOM 1740 N N . ASP A 1 207 ? -23.530 -3.423 23.849 1.00 82.88 207 ASP A N 1
ATOM 1741 C CA . ASP A 1 207 ? -23.459 -3.244 25.301 1.00 82.88 207 ASP A CA 1
ATOM 1742 C C . ASP A 1 207 ? -22.768 -4.436 26.000 1.00 82.88 207 ASP A C 1
ATOM 1744 O O . ASP A 1 207 ? -22.071 -4.258 26.997 1.00 82.88 207 ASP A O 1
ATOM 1748 N N . THR A 1 208 ? -22.815 -5.629 25.393 1.00 85.12 208 THR A N 1
ATOM 1749 C CA . THR A 1 208 ? -21.997 -6.792 25.777 1.00 85.12 208 THR A CA 1
ATOM 1750 C C . THR A 1 208 ? -20.494 -6.574 25.583 1.00 85.12 208 THR A C 1
ATOM 1752 O O . THR A 1 208 ? -19.699 -7.044 26.393 1.00 85.12 208 THR A O 1
ATOM 1755 N N . GLU A 1 209 ? -20.082 -5.859 24.533 1.00 85.38 209 GLU A N 1
ATOM 1756 C CA . GLU A 1 209 ? -18.667 -5.546 24.287 1.00 85.38 209 GLU A CA 1
ATOM 1757 C C . GLU A 1 209 ? -18.197 -4.427 25.231 1.00 85.38 209 GLU A C 1
ATOM 1759 O O . GLU A 1 209 ? -17.101 -4.520 25.783 1.00 85.38 209 GLU A O 1
ATOM 1764 N N . LYS A 1 210 ? -19.042 -3.419 25.509 1.00 88.31 210 LYS A N 1
ATOM 1765 C CA . LYS A 1 210 ? -18.767 -2.403 26.546 1.00 88.31 210 LYS A CA 1
ATOM 1766 C C . LYS A 1 210 ? -18.555 -3.039 27.914 1.00 88.31 210 LYS A C 1
ATOM 1768 O O . LYS A 1 210 ? -17.607 -2.670 28.602 1.00 88.31 210 LYS A O 1
ATOM 1773 N N . LEU A 1 211 ? -19.397 -4.005 28.288 1.00 87.31 211 LEU A N 1
ATOM 1774 C CA . LEU A 1 211 ? -19.268 -4.718 29.556 1.00 87.31 211 LEU A CA 1
ATOM 1775 C C . LEU A 1 211 ? -17.939 -5.486 29.638 1.00 87.31 211 LEU A C 1
ATOM 1777 O O . LEU A 1 211 ? -17.265 -5.417 30.660 1.00 87.31 211 LEU A O 1
ATOM 1781 N N . GLN A 1 212 ? -17.509 -6.137 28.551 1.00 88.44 212 GLN A N 1
ATOM 1782 C CA . GLN A 1 212 ? -16.195 -6.793 28.485 1.00 88.44 212 GLN A CA 1
ATOM 1783 C C . GLN A 1 212 ? -15.027 -5.803 28.619 1.00 88.44 212 GLN A C 1
ATOM 1785 O O . GLN A 1 212 ? -14.058 -6.101 29.316 1.00 88.44 212 GLN A O 1
ATOM 1790 N N . PHE A 1 213 ? -15.098 -4.622 27.993 1.00 90.69 213 PHE A N 1
ATOM 1791 C CA . PHE A 1 213 ? -14.082 -3.578 28.185 1.00 90.69 213 PHE A CA 1
ATOM 1792 C C . PHE A 1 213 ? -14.098 -2.997 29.603 1.00 90.69 213 PHE A C 1
ATOM 1794 O O . PHE A 1 213 ? -13.036 -2.720 30.151 1.00 90.69 213 PHE A O 1
ATOM 1801 N N . SER A 1 214 ? -15.278 -2.844 30.206 1.00 91.31 214 SER A N 1
ATOM 1802 C CA . SER A 1 214 ? -15.440 -2.362 31.578 1.00 91.31 214 SER A CA 1
ATOM 1803 C C . SER A 1 214 ? -14.899 -3.361 32.606 1.00 91.31 214 SER A C 1
ATOM 1805 O O . SER A 1 214 ? -14.152 -2.946 33.487 1.00 91.31 214 SER A O 1
ATOM 1807 N N . GLN A 1 215 ? -15.160 -4.664 32.443 1.00 89.31 215 GLN A N 1
ATOM 1808 C CA . GLN A 1 215 ? -14.550 -5.709 33.274 1.00 89.31 215 GLN A CA 1
ATOM 1809 C C . GLN A 1 215 ? -13.022 -5.694 33.142 1.00 89.31 215 GLN A C 1
ATOM 1811 O O . GLN A 1 215 ? -12.325 -5.565 34.136 1.00 89.31 215 GLN A O 1
ATOM 1816 N N . ARG A 1 216 ? -12.488 -5.700 31.912 1.00 89.50 216 ARG A N 1
ATOM 1817 C CA . ARG A 1 216 ? -11.030 -5.654 31.682 1.00 89.50 216 ARG A CA 1
ATOM 1818 C C . ARG A 1 216 ? -10.361 -4.389 32.227 1.00 89.50 216 ARG A C 1
ATOM 1820 O O . ARG A 1 216 ? -9.161 -4.410 32.491 1.00 89.50 216 ARG A O 1
ATOM 1827 N N . LYS A 1 217 ? -11.111 -3.290 32.368 1.00 90.06 217 LYS A N 1
ATOM 1828 C CA . LYS A 1 217 ? -10.642 -2.074 33.038 1.00 90.06 217 LYS A CA 1
ATOM 1829 C C . LYS A 1 217 ? -10.569 -2.262 34.556 1.00 90.06 217 LYS A C 1
ATOM 1831 O O . LYS A 1 217 ? -9.609 -1.781 35.146 1.00 90.06 217 LYS A O 1
ATOM 1836 N N . LEU A 1 218 ? -11.533 -2.955 35.168 1.00 89.50 218 LEU A N 1
ATOM 1837 C CA . LEU A 1 218 ? -11.462 -3.333 36.583 1.00 89.50 218 LEU A CA 1
ATOM 1838 C C . LEU A 1 218 ? -10.293 -4.276 36.844 1.00 89.50 218 LEU A C 1
ATOM 1840 O O . LEU A 1 218 ? -9.452 -3.930 37.662 1.00 89.50 218 LEU A O 1
ATOM 1844 N N . ASP A 1 219 ? -10.169 -5.363 36.075 1.00 88.25 219 ASP A N 1
ATOM 1845 C CA . ASP A 1 219 ? -9.052 -6.315 36.185 1.00 88.25 219 ASP A CA 1
ATOM 1846 C C . ASP A 1 219 ? -7.693 -5.570 36.154 1.00 88.25 219 ASP A C 1
ATOM 1848 O O . ASP A 1 219 ? -6.814 -5.788 36.983 1.00 88.25 219 ASP A O 1
ATOM 1852 N N . PHE A 1 220 ? -7.544 -4.605 35.234 1.00 88.56 220 PHE A N 1
ATOM 1853 C CA . PHE A 1 220 ? -6.359 -3.747 35.140 1.00 88.56 220 PHE A CA 1
ATOM 1854 C C . PHE A 1 220 ? -6.137 -2.844 36.365 1.00 88.56 220 PHE A C 1
ATOM 1856 O O . PHE A 1 220 ? -4.995 -2.642 36.778 1.00 88.56 220 PHE A O 1
ATOM 1863 N N . LEU A 1 221 ? -7.198 -2.249 36.914 1.00 86.88 221 LEU A N 1
ATOM 1864 C CA . LEU A 1 221 ? -7.091 -1.366 38.074 1.00 86.88 221 LEU A CA 1
ATOM 1865 C C . LEU A 1 221 ? -6.806 -2.157 39.358 1.00 86.88 221 LEU A C 1
ATOM 1867 O O . LEU A 1 221 ? -6.047 -1.674 40.194 1.00 86.88 221 LEU A O 1
ATOM 1871 N N . GLU A 1 222 ? -7.335 -3.370 39.498 1.00 85.94 222 GLU A N 1
ATOM 1872 C CA . GLU A 1 222 ? -7.011 -4.272 40.609 1.00 85.94 222 GLU A CA 1
ATOM 1873 C C . GLU A 1 222 ? -5.536 -4.716 40.571 1.00 85.94 222 GLU A C 1
ATOM 1875 O O . GLU A 1 222 ? -4.862 -4.672 41.601 1.00 85.94 222 GLU A O 1
ATOM 1880 N N . ASP A 1 223 ? -5.008 -5.066 39.391 1.00 84.69 223 ASP A N 1
ATOM 1881 C CA . ASP A 1 223 ? -3.627 -5.552 39.237 1.00 84.69 223 ASP A CA 1
ATOM 1882 C C . ASP A 1 223 ? -2.553 -4.439 39.257 1.00 84.69 223 ASP A C 1
ATOM 1884 O O . ASP A 1 223 ? -1.422 -4.678 39.692 1.00 84.69 223 ASP A O 1
ATOM 1888 N N . LEU A 1 224 ? -2.851 -3.249 38.710 1.00 80.19 224 LEU A N 1
ATOM 1889 C CA . LEU A 1 224 ? -1.834 -2.246 38.340 1.00 80.19 224 LEU A CA 1
ATOM 1890 C C . LEU A 1 224 ? -2.148 -0.793 38.748 1.00 80.19 224 LEU A C 1
ATOM 1892 O O . LEU A 1 224 ? -1.383 0.103 38.375 1.00 80.19 224 LEU A O 1
ATOM 1896 N N . SER A 1 225 ? -3.230 -0.511 39.485 1.00 76.19 225 SER A N 1
ATOM 1897 C CA . SER A 1 225 ? -3.483 0.860 39.959 1.00 76.19 225 SER A CA 1
ATOM 1898 C C . SER A 1 225 ? -2.678 1.232 41.207 1.00 76.19 225 SER A C 1
ATOM 1900 O O . SER A 1 225 ? -2.370 0.404 42.062 1.00 76.19 225 SER A O 1
ATOM 1902 N N . TYR A 1 226 ? -2.369 2.525 41.323 1.00 75.12 226 TYR A N 1
ATOM 1903 C CA . TYR A 1 226 ? -1.793 3.132 42.530 1.00 75.12 226 TYR A CA 1
ATOM 1904 C C . TYR A 1 226 ? -2.809 3.984 43.312 1.00 75.12 226 TYR A C 1
ATOM 1906 O O . TYR A 1 226 ? -2.426 4.684 44.247 1.00 75.12 226 TYR A O 1
ATOM 1914 N N . ASP A 1 227 ? -4.082 3.959 42.908 1.00 80.88 227 ASP A N 1
ATOM 1915 C CA . ASP A 1 227 ? -5.139 4.847 43.393 1.00 80.88 227 ASP A CA 1
ATOM 1916 C C . ASP A 1 227 ? -6.447 4.059 43.561 1.00 80.88 227 ASP A C 1
ATOM 1918 O O . ASP A 1 227 ? -7.053 3.602 42.587 1.00 80.88 227 ASP A O 1
ATOM 1922 N N . ILE A 1 228 ? -6.848 3.879 44.821 1.00 83.62 228 ILE A N 1
ATOM 1923 C CA . ILE A 1 228 ? -8.022 3.095 45.212 1.00 83.62 228 ILE A CA 1
ATOM 1924 C C . ILE A 1 228 ? -9.341 3.837 44.956 1.00 83.62 228 ILE A C 1
ATOM 1926 O O . ILE A 1 228 ? -10.365 3.190 44.736 1.00 83.62 228 ILE A O 1
ATOM 1930 N N . ASP A 1 229 ? -9.320 5.172 44.918 1.00 85.88 229 ASP A N 1
ATOM 1931 C CA . ASP A 1 229 ? -10.523 5.973 44.685 1.00 85.88 229 ASP A CA 1
ATOM 1932 C C . ASP A 1 229 ? -10.954 5.845 43.212 1.00 85.88 229 ASP A C 1
ATOM 1934 O O . ASP A 1 229 ? -12.138 5.673 42.917 1.00 85.88 229 ASP A O 1
ATOM 1938 N N . ILE A 1 230 ? -9.984 5.796 42.287 1.00 83.31 230 ILE A N 1
ATOM 1939 C CA . ILE A 1 230 ? -10.212 5.516 40.855 1.00 83.31 230 ILE A CA 1
ATOM 1940 C C . ILE A 1 230 ? -10.765 4.097 40.634 1.00 83.31 230 ILE A C 1
ATOM 1942 O O . ILE A 1 230 ? -11.620 3.893 39.766 1.00 83.31 230 ILE A O 1
ATOM 1946 N N . LEU A 1 231 ? -10.293 3.104 41.399 1.00 85.81 231 LEU A N 1
ATOM 1947 C CA . LEU A 1 231 ? -10.833 1.741 41.347 1.00 85.81 231 LEU A CA 1
ATOM 1948 C C . LEU A 1 231 ? -12.302 1.720 41.796 1.00 85.81 231 LEU A C 1
ATOM 1950 O O . LEU A 1 231 ? -13.137 1.163 41.084 1.00 85.81 231 LEU A O 1
ATOM 1954 N N . GLN A 1 232 ? -12.630 2.371 42.918 1.00 85.88 232 GLN A N 1
ATOM 1955 C CA . GLN A 1 232 ? -14.001 2.439 43.430 1.00 85.88 232 GLN A CA 1
ATOM 1956 C C . GLN A 1 232 ? -14.943 3.174 42.461 1.00 85.88 232 GLN A C 1
ATOM 1958 O O . GLN A 1 232 ? -16.020 2.661 42.160 1.00 85.88 232 GLN A O 1
ATOM 1963 N N . GLU A 1 233 ? -14.531 4.319 41.900 1.00 89.62 233 GLU A N 1
ATOM 1964 C CA . GLU A 1 233 ? -15.326 5.059 40.904 1.00 89.62 233 GLU A CA 1
ATOM 1965 C C . GLU A 1 233 ? -15.648 4.186 39.677 1.00 89.62 233 GLU A C 1
ATOM 1967 O O . GLU A 1 233 ? -16.785 4.154 39.192 1.00 89.62 233 GLU A O 1
ATOM 1972 N N . HIS A 1 234 ? -14.667 3.423 39.183 1.00 88.88 234 HIS A N 1
ATOM 1973 C CA . HIS A 1 234 ? -14.888 2.515 38.060 1.00 88.88 234 HIS A CA 1
ATOM 1974 C C . HIS A 1 234 ? -15.688 1.259 38.428 1.00 88.88 234 HIS A C 1
ATOM 1976 O O . HIS A 1 234 ? -16.414 0.751 37.568 1.00 88.88 234 HIS A O 1
ATOM 1982 N N . GLN A 1 235 ? -15.620 0.784 39.673 1.00 87.94 235 GLN A N 1
ATOM 1983 C CA . GLN A 1 235 ? -16.445 -0.323 40.162 1.00 87.94 235 GLN A CA 1
ATOM 1984 C C . GLN A 1 235 ? -17.919 0.083 40.230 1.00 87.94 235 GLN A C 1
ATOM 1986 O O . GLN A 1 235 ? -18.776 -0.624 39.695 1.00 87.94 235 GLN A O 1
ATOM 1991 N N . ASP A 1 236 ? -18.210 1.259 40.784 1.00 89.12 236 ASP A N 1
ATOM 1992 C CA . ASP A 1 236 ? -19.562 1.816 40.846 1.00 89.12 236 ASP A CA 1
ATOM 1993 C C . ASP A 1 236 ? -20.133 2.022 39.427 1.00 89.12 236 ASP A C 1
ATOM 1995 O O . ASP A 1 236 ? -21.279 1.654 39.143 1.00 89.12 236 ASP A O 1
ATOM 1999 N N . ALA A 1 237 ? -19.313 2.519 38.492 1.00 88.06 237 ALA A N 1
ATOM 2000 C CA . ALA A 1 237 ? -19.686 2.666 37.084 1.00 88.06 237 ALA A CA 1
ATOM 2001 C C . ALA A 1 237 ? -19.940 1.318 36.371 1.00 88.06 237 ALA A C 1
ATOM 2003 O O . ALA A 1 237 ? -20.847 1.222 35.541 1.00 88.06 237 ALA A O 1
ATOM 2004 N N . HIS A 1 238 ? -19.176 0.268 36.692 1.00 89.06 238 HIS A N 1
ATOM 2005 C CA . HIS A 1 238 ? -19.391 -1.080 36.154 1.00 89.06 238 HIS A CA 1
ATOM 2006 C C . HIS A 1 238 ? -20.699 -1.698 36.667 1.00 89.06 238 HIS A C 1
ATOM 2008 O O . HIS A 1 238 ? -21.482 -2.239 35.884 1.00 89.06 238 HIS A O 1
ATOM 2014 N N . VAL A 1 239 ? -20.974 -1.571 37.969 1.00 88.00 239 VAL A N 1
ATOM 2015 C CA . VAL A 1 239 ? -22.227 -2.040 38.584 1.00 88.00 239 VAL A CA 1
ATOM 2016 C C . VAL A 1 239 ? -23.435 -1.296 38.004 1.00 88.00 239 VAL A C 1
ATOM 2018 O O . VAL A 1 239 ? -24.457 -1.921 37.717 1.00 88.00 239 VAL A O 1
ATOM 2021 N N . ALA A 1 240 ? -23.315 0.009 37.741 1.00 86.88 240 ALA A N 1
ATOM 2022 C CA . ALA A 1 240 ? -24.353 0.773 37.050 1.00 86.88 240 ALA A CA 1
ATOM 2023 C C . ALA A 1 240 ? -24.612 0.259 35.617 1.00 86.88 240 ALA A C 1
ATOM 2025 O O . ALA A 1 240 ? -25.770 0.118 35.220 1.00 86.88 240 ALA A O 1
ATOM 2026 N N . LEU A 1 241 ? -23.559 -0.082 34.861 1.00 84.94 241 LEU A N 1
ATOM 2027 C CA . LEU A 1 241 ? -23.678 -0.647 33.510 1.00 84.94 241 LEU A CA 1
ATOM 2028 C C . LEU A 1 241 ? -24.336 -2.041 33.514 1.00 84.94 241 LEU A C 1
ATOM 2030 O O . LEU A 1 241 ? -25.161 -2.333 32.647 1.00 84.94 241 LEU A O 1
ATOM 2034 N N . LEU A 1 242 ? -24.017 -2.888 34.501 1.00 84.31 242 LEU A N 1
ATOM 2035 C CA . LEU A 1 242 ? -24.704 -4.167 34.723 1.00 84.31 242 LEU A CA 1
ATOM 2036 C C . LEU A 1 242 ? -26.199 -3.960 35.008 1.00 84.31 242 LEU A C 1
ATOM 2038 O O . LEU A 1 242 ? -27.040 -4.623 34.400 1.00 84.31 242 LEU A O 1
ATOM 2042 N N . ALA A 1 243 ? -26.539 -3.008 35.881 1.00 83.94 243 ALA A N 1
ATOM 2043 C CA . ALA A 1 243 ? -27.924 -2.711 36.233 1.00 83.94 243 ALA A CA 1
ATOM 2044 C C . ALA A 1 243 ? -28.739 -2.163 35.044 1.00 83.94 243 ALA A C 1
ATOM 2046 O O . ALA A 1 243 ? -29.909 -2.523 34.904 1.00 83.94 243 ALA A O 1
ATOM 2047 N N . GLU A 1 244 ? -28.140 -1.343 34.170 1.00 82.44 244 GLU A N 1
ATOM 2048 C CA . GLU A 1 244 ? -28.777 -0.843 32.938 1.00 82.44 244 GLU A CA 1
ATOM 2049 C C . GLU A 1 244 ? -29.008 -1.961 31.903 1.00 82.44 244 GLU A C 1
ATOM 2051 O O . GLU A 1 244 ? -30.032 -1.972 31.215 1.00 82.44 244 GLU A O 1
ATOM 2056 N N . LEU A 1 245 ? -28.092 -2.933 31.822 1.00 78.00 245 LEU A N 1
ATOM 2057 C CA . LEU A 1 245 ? -28.225 -4.122 30.975 1.00 78.00 245 LEU A CA 1
ATOM 2058 C C . LEU A 1 245 ? -29.319 -5.084 31.458 1.00 78.00 245 LEU A C 1
ATOM 2060 O O . LEU A 1 245 ? -30.054 -5.639 30.639 1.00 78.00 245 LEU A O 1
ATOM 2064 N N . GLU A 1 246 ? -29.427 -5.287 32.771 1.00 75.81 246 GLU A N 1
ATOM 2065 C CA . GLU A 1 246 ? -30.439 -6.157 33.381 1.00 75.81 246 GLU A CA 1
ATOM 2066 C C . GLU A 1 246 ? -31.829 -5.494 33.412 1.00 75.81 246 GLU A C 1
ATOM 2068 O O . GLU A 1 246 ? -32.845 -6.164 33.216 1.00 75.81 246 GLU A O 1
ATOM 2073 N N . ASN A 1 247 ? -31.883 -4.167 33.578 1.00 75.56 247 ASN A N 1
ATOM 2074 C CA . ASN A 1 247 ? -33.112 -3.373 33.655 1.00 75.56 247 ASN A CA 1
ATOM 2075 C C . ASN A 1 247 ? -33.148 -2.268 32.578 1.00 75.56 247 ASN A C 1
ATOM 2077 O O . ASN A 1 247 ? -33.113 -1.078 32.911 1.00 75.56 247 ASN A O 1
ATOM 2081 N N . PRO A 1 248 ? -33.260 -2.620 31.281 1.00 59.59 248 PRO A N 1
ATOM 2082 C CA . PRO A 1 248 ? -33.250 -1.637 30.204 1.00 59.59 248 PRO A CA 1
ATOM 2083 C C . PRO A 1 248 ? -34.430 -0.656 30.341 1.00 59.59 248 PRO A C 1
ATOM 2085 O O . PRO A 1 248 ? -35.586 -1.090 30.437 1.00 59.59 248 PRO A O 1
ATOM 2088 N N . PRO A 1 249 ? -34.191 0.671 30.316 1.00 53.78 249 PRO A N 1
ATOM 2089 C CA . PRO A 1 249 ? -35.235 1.659 30.555 1.00 53.78 249 PRO A CA 1
ATOM 2090 C C . PRO A 1 249 ? -36.363 1.563 29.517 1.00 53.78 249 PRO A C 1
ATOM 2092 O O . PRO A 1 249 ? -36.146 1.579 28.304 1.00 53.78 249 PRO A O 1
ATOM 2095 N N . ILE A 1 250 ? -37.605 1.523 30.010 1.00 51.81 250 ILE A N 1
ATOM 2096 C CA . ILE A 1 250 ? -38.835 1.210 29.251 1.00 51.81 250 ILE A CA 1
ATOM 2097 C C . ILE A 1 250 ? -39.100 2.172 28.063 1.00 51.81 250 ILE A C 1
ATOM 2099 O O . ILE A 1 250 ? -39.915 1.885 27.184 1.00 51.81 250 ILE A O 1
ATOM 2103 N N . THR A 1 251 ? -38.402 3.307 27.983 1.00 47.56 251 THR A N 1
ATOM 2104 C CA . THR A 1 251 ? -38.668 4.406 27.042 1.00 47.56 251 THR A CA 1
ATOM 2105 C C . THR A 1 251 ? -37.851 4.389 25.739 1.00 47.56 251 THR A C 1
ATOM 2107 O O . THR A 1 251 ? -38.168 5.166 24.838 1.00 47.56 251 THR A O 1
ATOM 2110 N N . THR A 1 252 ? -36.855 3.508 25.562 1.00 40.38 252 THR A N 1
ATOM 2111 C CA . THR A 1 252 ? -35.947 3.534 24.385 1.00 40.38 252 THR A CA 1
ATOM 2112 C C . THR A 1 252 ? -36.189 2.439 23.334 1.00 40.38 252 THR A C 1
ATOM 2114 O O . THR A 1 252 ? -35.331 2.181 22.483 1.00 40.38 252 THR A O 1
ATOM 2117 N N . ARG A 1 253 ? -37.401 1.860 23.258 1.00 41.50 253 ARG A N 1
ATOM 2118 C CA . ARG A 1 253 ? -37.832 1.013 22.119 1.00 41.50 253 ARG A CA 1
ATOM 2119 C C . ARG A 1 253 ? -38.035 1.814 20.818 1.00 41.50 253 ARG A C 1
ATOM 2121 O O . ARG A 1 253 ? -39.139 1.934 20.288 1.00 41.50 253 ARG A O 1
ATOM 2128 N N . LYS A 1 254 ? -36.934 2.330 20.260 1.00 39.88 254 LYS A N 1
ATOM 2129 C CA . LYS A 1 254 ? -36.851 2.801 18.867 1.00 39.88 254 LYS A CA 1
ATOM 2130 C C . LYS A 1 254 ? -35.472 2.655 18.202 1.00 39.88 254 LYS A C 1
ATOM 2132 O O . LYS A 1 254 ? -35.215 3.326 17.203 1.00 39.88 254 LYS A O 1
ATOM 2137 N N . ARG A 1 255 ? -34.622 1.720 18.653 1.00 35.50 255 ARG A N 1
ATOM 2138 C CA . ARG A 1 255 ? -33.592 1.125 17.774 1.00 35.50 255 ARG A CA 1
ATOM 2139 C C . ARG A 1 255 ? -34.182 -0.088 17.048 1.00 35.50 255 ARG A C 1
ATOM 2141 O O . ARG A 1 255 ? -34.804 -0.955 17.651 1.00 35.50 255 ARG A O 1
ATOM 2148 N N . ARG A 1 256 ? -34.057 -0.077 15.718 1.00 42.03 256 ARG A N 1
ATOM 2149 C CA . ARG A 1 256 ? -34.618 -1.082 14.805 1.00 42.03 256 ARG A CA 1
ATOM 2150 C C . ARG A 1 256 ? -33.776 -2.357 14.842 1.00 42.03 256 ARG A C 1
ATOM 2152 O O . ARG A 1 256 ? -32.575 -2.267 14.620 1.00 42.03 256 ARG A O 1
ATOM 2159 N N . TYR A 1 257 ? -34.424 -3.513 14.938 1.00 30.61 257 TYR A N 1
ATOM 2160 C CA . TYR A 1 257 ? -33.944 -4.738 14.299 1.00 30.61 257 TYR A CA 1
ATOM 2161 C C . TYR A 1 257 ? -35.118 -5.441 13.612 1.00 30.61 257 TYR A C 1
ATOM 2163 O O . TYR A 1 257 ? -36.228 -5.463 14.139 1.00 30.61 257 TYR A O 1
ATOM 2171 N N . ASN A 1 258 ? -34.876 -5.940 12.400 1.00 31.81 258 ASN A N 1
ATOM 2172 C CA . ASN A 1 258 ? -35.848 -6.655 11.574 1.00 31.81 258 ASN A CA 1
ATOM 2173 C C . ASN A 1 258 ? -35.551 -8.161 11.631 1.00 31.81 258 ASN A C 1
ATOM 2175 O O . ASN A 1 258 ? -34.401 -8.554 11.455 1.00 31.81 258 ASN A O 1
ATOM 2179 N N . GLY A 1 259 ? -36.598 -8.973 11.781 1.00 29.38 259 GLY A N 1
ATOM 2180 C CA . GLY A 1 259 ? -36.583 -10.442 11.729 1.00 29.38 259 GLY A CA 1
ATOM 2181 C C . GLY A 1 259 ? -37.716 -10.981 12.616 1.00 29.38 259 GLY A C 1
ATOM 2182 O O . GLY A 1 259 ? -37.677 -10.744 13.814 1.00 29.38 259 GLY A O 1
ATOM 2183 N N . ARG A 1 260 ? -38.864 -11.440 12.087 1.00 30.28 260 ARG A N 1
ATOM 2184 C CA . ARG A 1 260 ? -39.110 -12.717 11.366 1.00 30.28 260 ARG A CA 1
ATOM 2185 C C . ARG A 1 260 ? -38.845 -13.944 12.248 1.00 30.28 260 ARG A C 1
ATOM 2187 O O . ARG A 1 260 ? -37.744 -14.042 12.770 1.00 30.28 260 ARG A O 1
ATOM 2194 N N . GLU A 1 261 ? -39.743 -14.915 12.426 1.00 28.42 261 GLU A N 1
ATOM 2195 C CA . GLU A 1 261 ? -41.176 -15.136 12.078 1.00 28.42 261 GLU A CA 1
ATOM 2196 C C . GLU A 1 261 ? -41.811 -15.904 13.297 1.00 28.42 261 GLU A C 1
ATOM 2198 O O . GLU A 1 261 ? -41.089 -16.158 14.257 1.00 28.42 261 GLU A O 1
ATOM 2203 N N . ASP A 1 262 ? -43.096 -16.268 13.467 1.00 26.89 262 ASP A N 1
ATOM 2204 C CA . ASP A 1 262 ? -44.290 -16.429 12.608 1.00 26.89 262 ASP A CA 1
ATOM 2205 C C . ASP A 1 262 ? -45.615 -16.290 13.438 1.00 26.89 262 ASP A C 1
ATOM 2207 O O . ASP A 1 262 ? -45.590 -16.183 14.660 1.00 26.89 262 ASP A O 1
ATOM 2211 N N . SER A 1 263 ? -46.771 -16.439 12.771 1.00 30.05 263 SER A N 1
ATOM 2212 C CA . SER A 1 263 ? -47.984 -17.152 13.236 1.00 30.05 263 SER A CA 1
ATOM 2213 C C . SER A 1 263 ? -49.096 -16.436 14.044 1.00 30.05 263 SER A C 1
ATOM 2215 O O . SER A 1 263 ? -49.153 -16.503 15.267 1.00 30.05 263 SER A O 1
ATOM 2217 N N . LYS A 1 264 ? -50.133 -16.018 13.290 1.00 28.39 264 LYS A N 1
ATOM 2218 C CA . LYS A 1 264 ? -51.592 -16.259 13.509 1.00 28.39 264 LYS A CA 1
ATOM 2219 C C . LYS A 1 264 ? -52.276 -15.795 14.820 1.00 28.39 264 LYS A C 1
ATOM 2221 O O . LYS A 1 264 ? -52.188 -16.486 15.828 1.00 28.39 264 LYS A O 1
ATOM 2226 N N . TYR A 1 265 ? -53.222 -14.848 14.708 1.00 30.62 265 TYR A N 1
ATOM 2227 C CA . TYR A 1 265 ? -54.676 -15.156 14.731 1.00 30.62 265 TYR A CA 1
ATOM 2228 C C . TYR A 1 265 ? -55.542 -13.982 14.196 1.00 30.62 265 TYR A C 1
ATOM 2230 O O . TYR A 1 265 ? -55.015 -12.921 13.877 1.00 30.62 265 TYR A O 1
ATOM 2238 N N . TYR A 1 266 ? -56.850 -14.219 14.021 1.00 30.36 266 TYR A N 1
ATOM 2239 C CA . TYR A 1 266 ? -57.834 -13.408 13.268 1.00 30.36 266 TYR A CA 1
ATOM 2240 C C . TYR A 1 266 ? -58.273 -12.058 13.890 1.00 30.36 266 TYR A C 1
ATOM 2242 O O . TYR A 1 266 ? -58.243 -11.901 15.107 1.00 30.36 266 TYR A O 1
ATOM 2250 N N . GLY A 1 267 ? -58.824 -11.157 13.051 1.00 29.92 267 GLY A N 1
ATOM 2251 C CA . GLY A 1 267 ? -59.670 -10.011 13.458 1.00 29.92 267 GLY A CA 1
ATOM 2252 C C . GLY A 1 267 ? -59.399 -8.707 12.678 1.00 29.92 267 GLY A C 1
ATOM 2253 O O . GLY A 1 267 ? -58.696 -7.840 13.177 1.00 29.92 267 GLY A O 1
ATOM 2254 N N . ASP A 1 268 ? -59.745 -8.598 11.392 1.00 31.50 268 ASP A N 1
ATOM 2255 C CA . ASP A 1 268 ? -61.074 -8.171 10.890 1.00 31.50 268 ASP A CA 1
ATOM 2256 C C . ASP A 1 268 ? -61.345 -6.644 10.959 1.00 31.50 268 ASP A C 1
ATOM 2258 O O . ASP A 1 268 ? -61.584 -6.099 12.040 1.00 31.50 268 ASP A O 1
ATOM 2262 N N . ARG A 1 269 ? -61.314 -5.971 9.788 1.00 31.58 269 ARG A N 1
ATOM 2263 C CA . ARG A 1 269 ? -62.315 -4.983 9.307 1.00 31.58 269 ARG A CA 1
ATOM 2264 C C . ARG A 1 269 ? -61.915 -4.305 7.993 1.00 31.58 269 ARG A C 1
ATOM 2266 O O . ARG A 1 269 ? -60.805 -3.792 7.851 1.00 31.58 269 ARG A O 1
ATOM 2273 N N . ASP A 1 270 ? -62.879 -4.214 7.085 1.00 32.69 270 ASP A N 1
ATOM 2274 C CA . ASP A 1 270 ? -62.745 -3.608 5.760 1.00 32.69 270 ASP A CA 1
ATOM 2275 C C . ASP A 1 270 ? -62.568 -2.080 5.761 1.00 32.69 270 ASP A C 1
ATOM 2277 O O . ASP A 1 270 ? -63.176 -1.348 6.556 1.00 32.69 270 ASP A O 1
ATOM 2281 N N . ARG A 1 271 ? -61.834 -1.586 4.753 1.00 36.06 271 ARG A N 1
ATOM 2282 C CA . ARG A 1 271 ? -62.227 -0.374 4.017 1.00 36.06 271 ARG A CA 1
ATOM 2283 C C . ARG A 1 271 ? -61.549 -0.294 2.645 1.00 36.06 271 ARG A C 1
ATOM 2285 O O . ARG A 1 271 ? -60.327 -0.204 2.559 1.00 36.06 271 ARG A O 1
ATOM 2292 N N . ASP A 1 272 ? -62.357 -0.288 1.588 1.00 37.84 272 ASP A N 1
ATOM 2293 C CA . ASP A 1 272 ? -61.923 -0.124 0.196 1.00 37.84 272 ASP A CA 1
ATOM 2294 C C . ASP A 1 272 ? -61.214 1.214 -0.070 1.00 37.84 272 ASP A C 1
ATOM 2296 O O . ASP A 1 272 ? -61.554 2.216 0.558 1.00 37.84 272 ASP A O 1
ATOM 2300 N N . LEU A 1 273 ? -60.288 1.228 -1.047 1.00 37.00 273 LEU A N 1
ATOM 2301 C CA . LEU A 1 273 ? -59.953 2.313 -2.004 1.00 37.00 273 LEU A CA 1
ATOM 2302 C C . LEU A 1 273 ? -58.794 1.838 -2.952 1.00 37.00 273 LEU A C 1
ATOM 2304 O O . LEU A 1 273 ? -58.219 0.775 -2.720 1.00 37.00 273 LEU A O 1
ATOM 2308 N N . PRO A 1 274 ? -58.505 2.511 -4.092 1.00 35.81 274 PRO A N 1
ATOM 2309 C CA . PRO A 1 274 ? -58.318 1.837 -5.391 1.00 35.81 274 PRO A CA 1
ATOM 2310 C C . PRO A 1 274 ? -56.860 1.535 -5.806 1.00 35.81 274 PRO A C 1
ATOM 2312 O O . PRO A 1 274 ? -55.916 2.121 -5.269 1.00 35.81 274 PRO A O 1
ATOM 2315 N N . PRO A 1 275 ? -56.643 0.695 -6.844 1.00 33.62 275 PRO A N 1
ATOM 2316 C CA . PRO A 1 275 ? -55.304 0.324 -7.296 1.00 33.62 275 PRO A CA 1
ATOM 2317 C C . PRO A 1 275 ? -54.576 1.479 -8.001 1.00 33.62 275 PRO A C 1
ATOM 2319 O O . PRO A 1 275 ? -55.028 1.990 -9.030 1.00 33.62 275 PRO A O 1
ATOM 2322 N N . ARG A 1 276 ? -53.378 1.832 -7.518 1.00 35.19 276 ARG A N 1
ATOM 2323 C CA . ARG A 1 276 ? -52.410 2.626 -8.292 1.00 35.19 276 ARG A CA 1
ATOM 2324 C C . ARG A 1 276 ? -51.379 1.723 -8.965 1.00 35.19 276 ARG A C 1
ATOM 2326 O O . ARG A 1 276 ? -50.851 0.791 -8.368 1.00 35.19 276 ARG A O 1
ATOM 2333 N N . ARG A 1 277 ? -51.137 2.016 -10.246 1.00 32.34 277 ARG A N 1
ATOM 2334 C CA . ARG A 1 277 ? -50.292 1.249 -11.173 1.00 32.34 277 ARG A CA 1
ATOM 2335 C C . ARG A 1 277 ? -48.871 1.073 -10.636 1.00 32.34 277 ARG A C 1
ATOM 2337 O O . ARG A 1 277 ? -48.286 2.021 -10.118 1.00 32.34 277 ARG A O 1
ATOM 2344 N N . GLY A 1 278 ? -48.299 -0.109 -10.851 1.00 28.09 278 GLY A N 1
ATOM 2345 C CA . GLY A 1 278 ? -46.897 -0.366 -10.540 1.00 28.09 278 GLY A CA 1
ATOM 2346 C C . GLY A 1 278 ? -45.942 0.431 -11.432 1.00 28.09 278 GLY A C 1
ATOM 2347 O O . GLY A 1 278 ? -46.159 0.550 -12.639 1.00 28.09 278 GLY A O 1
ATOM 2348 N N . SER A 1 279 ? -44.849 0.903 -10.833 1.00 28.42 279 SER A N 1
ATOM 2349 C CA . SER A 1 279 ? -43.590 1.148 -11.537 1.00 28.42 279 SER A CA 1
ATOM 2350 C C . SER A 1 279 ? -42.585 0.077 -11.110 1.00 28.42 279 SER A C 1
ATOM 2352 O O . SER A 1 279 ? -42.628 -0.415 -9.983 1.00 28.42 279 SER A O 1
ATOM 2354 N N . ARG A 1 280 ? -41.744 -0.354 -12.047 1.00 32.25 280 ARG A N 1
ATOM 2355 C CA . ARG A 1 280 ? -40.989 -1.611 -12.000 1.00 32.25 280 ARG A CA 1
ATOM 2356 C C . ARG A 1 280 ? -39.544 -1.345 -11.537 1.00 32.25 280 ARG A C 1
ATOM 2358 O O . ARG A 1 280 ? -38.895 -0.518 -12.158 1.00 32.25 280 ARG A O 1
ATOM 2365 N N . TYR A 1 281 ? -39.107 -2.043 -10.476 1.00 29.12 281 TYR A N 1
ATOM 2366 C CA . TYR A 1 281 ? -37.747 -2.538 -10.123 1.00 29.12 281 TYR A CA 1
ATOM 2367 C C . TYR A 1 281 ? -36.480 -1.913 -10.778 1.00 29.12 281 TYR A C 1
ATOM 2369 O O . TYR A 1 281 ? -36.452 -1.709 -11.984 1.00 29.12 281 TYR A O 1
ATOM 2377 N N . SER A 1 282 ? -35.318 -1.780 -10.113 1.00 30.73 282 SER A N 1
ATOM 2378 C CA . SER A 1 282 ? -34.945 -1.924 -8.686 1.00 30.73 282 SER A CA 1
ATOM 2379 C C . SER A 1 282 ? -33.490 -1.467 -8.443 1.00 30.73 282 SER A C 1
ATOM 2381 O O . SER A 1 282 ? -32.691 -1.428 -9.371 1.00 30.73 282 SER A O 1
ATOM 2383 N N . GLU A 1 283 ? -33.157 -1.233 -7.170 1.00 28.42 283 GLU A N 1
ATOM 2384 C CA . GLU A 1 283 ? -31.862 -1.511 -6.509 1.00 28.42 283 GLU A CA 1
ATOM 2385 C C . GLU A 1 283 ? -30.525 -1.201 -7.221 1.00 28.42 283 GLU A C 1
ATOM 2387 O O . GLU A 1 283 ? -29.918 -2.043 -7.883 1.00 28.42 283 GLU A O 1
ATOM 2392 N N . HIS A 1 284 ? -29.931 -0.070 -6.832 1.00 30.78 284 HIS A N 1
ATOM 2393 C CA . HIS A 1 284 ? -28.489 -0.025 -6.570 1.00 30.78 284 HIS A CA 1
ATOM 2394 C C . HIS A 1 284 ? -28.200 -0.831 -5.285 1.00 30.78 284 HIS A C 1
ATOM 2396 O O . HIS A 1 284 ? -28.722 -0.479 -4.229 1.00 30.78 284 HIS A O 1
ATOM 2402 N N . ARG A 1 285 ? -27.369 -1.882 -5.352 1.00 28.39 285 ARG A N 1
ATOM 2403 C CA . ARG A 1 285 ? -26.792 -2.553 -4.165 1.00 28.39 285 ARG A CA 1
ATOM 2404 C C . ARG A 1 285 ? -25.304 -2.241 -4.023 1.00 28.39 285 ARG A C 1
ATOM 2406 O O . ARG A 1 285 ? -24.604 -2.033 -5.014 1.00 28.39 285 ARG A O 1
ATOM 2413 N N . ASP A 1 286 ? -24.840 -2.221 -2.778 1.00 32.66 286 ASP A N 1
ATOM 2414 C CA . ASP A 1 286 ? -23.474 -1.876 -2.394 1.00 32.66 286 ASP A CA 1
ATOM 2415 C C . ASP A 1 286 ? -22.409 -2.836 -2.944 1.00 32.66 286 ASP A C 1
ATOM 2417 O O . ASP A 1 286 ? -22.482 -4.052 -2.790 1.00 32.66 286 ASP A O 1
ATOM 2421 N N . VAL A 1 287 ? -21.353 -2.265 -3.529 1.00 31.95 287 VAL A N 1
ATOM 2422 C CA . VAL A 1 287 ? -20.231 -2.995 -4.160 1.00 31.95 287 VAL A CA 1
ATOM 2423 C C . VAL A 1 287 ? -19.021 -3.105 -3.205 1.00 31.95 287 VAL A C 1
ATOM 2425 O O . VAL A 1 287 ? -17.883 -3.259 -3.636 1.00 31.95 287 VAL A O 1
ATOM 2428 N N . ARG A 1 288 ? -19.223 -2.966 -1.884 1.00 35.31 288 ARG A N 1
ATOM 2429 C CA . ARG A 1 288 ? -18.117 -2.865 -0.904 1.00 35.31 288 ARG A CA 1
ATOM 2430 C C . ARG A 1 288 ? -17.704 -4.166 -0.206 1.00 35.31 288 ARG A C 1
ATOM 2432 O O . ARG A 1 288 ? -16.591 -4.202 0.309 1.00 35.31 288 ARG A O 1
ATOM 2439 N N . ASP A 1 289 ? -18.523 -5.218 -0.223 1.00 30.06 289 ASP A N 1
ATOM 2440 C CA . ASP A 1 289 ? -18.299 -6.413 0.618 1.00 30.06 289 ASP A CA 1
ATOM 2441 C C . ASP A 1 289 ? -17.598 -7.608 -0.066 1.00 30.06 289 ASP A C 1
ATOM 2443 O O . ASP A 1 289 ? -17.280 -8.599 0.589 1.00 30.06 289 ASP A O 1
ATOM 2447 N N . SER A 1 290 ? -17.278 -7.546 -1.364 1.00 28.61 290 SER A N 1
ATOM 2448 C CA . SER A 1 290 ? -16.768 -8.715 -2.114 1.00 28.61 290 SER A CA 1
ATOM 2449 C C . SER A 1 290 ? -15.259 -9.000 -1.977 1.00 28.61 290 SER A C 1
ATOM 2451 O O . SER A 1 290 ? -14.698 -9.706 -2.812 1.00 28.61 290 SER A O 1
ATOM 2453 N N . TYR A 1 291 ? -14.579 -8.441 -0.971 1.00 41.59 291 TYR A N 1
ATOM 2454 C CA . TYR A 1 291 ? -13.143 -8.672 -0.710 1.00 41.59 291 TYR A CA 1
ATOM 2455 C C . TYR A 1 291 ? -12.875 -9.483 0.566 1.00 41.59 291 TYR A C 1
ATOM 2457 O O . TYR A 1 291 ? -11.732 -9.596 1.010 1.00 41.59 291 TYR A O 1
ATOM 2465 N N . ARG A 1 292 ? -13.928 -10.053 1.162 1.00 35.28 292 ARG A N 1
ATOM 2466 C CA . ARG A 1 292 ? -13.883 -10.791 2.427 1.00 35.28 292 ARG A CA 1
ATOM 2467 C C . ARG A 1 292 ? -13.874 -12.310 2.229 1.00 35.28 292 ARG A C 1
ATOM 2469 O O . ARG A 1 292 ? -14.606 -13.000 2.915 1.00 35.28 292 ARG A O 1
ATOM 2476 N N . ASP A 1 293 ? -13.035 -12.812 1.327 1.00 32.06 293 ASP A N 1
ATOM 2477 C CA . ASP A 1 293 ? -12.598 -14.214 1.342 1.00 32.06 293 ASP A CA 1
ATOM 2478 C C . ASP A 1 293 ? -11.320 -14.395 0.513 1.00 32.06 293 ASP A C 1
ATOM 2480 O O . ASP A 1 293 ? -11.345 -14.389 -0.716 1.00 32.06 293 ASP A O 1
ATOM 2484 N N . ASN A 1 294 ? -10.185 -14.527 1.208 1.00 27.53 294 ASN A N 1
ATOM 2485 C CA . ASN A 1 294 ? -9.085 -15.408 0.804 1.00 27.53 294 ASN A CA 1
ATOM 2486 C C . ASN A 1 294 ? -8.052 -15.559 1.941 1.00 27.53 294 ASN A C 1
ATOM 2488 O O . ASN A 1 294 ? -7.068 -14.830 2.030 1.00 27.53 294 ASN A O 1
ATOM 2492 N N . PHE A 1 295 ? -8.318 -16.582 2.754 1.00 30.53 295 PHE A N 1
ATOM 2493 C CA . PHE A 1 295 ? -7.381 -17.432 3.497 1.00 30.53 295 PHE A CA 1
ATOM 2494 C C . PHE A 1 295 ? -6.588 -16.925 4.720 1.00 30.53 295 PHE A C 1
ATOM 2496 O O . PHE A 1 295 ? -5.870 -15.928 4.728 1.00 30.53 295 PHE A O 1
ATOM 2503 N N . ARG A 1 296 ? -6.705 -17.761 5.763 1.00 27.52 296 ARG A N 1
ATOM 2504 C CA . ARG A 1 296 ? -5.823 -17.907 6.932 1.00 27.52 296 ARG A CA 1
ATOM 2505 C C . ARG A 1 296 ? -4.515 -18.617 6.521 1.00 27.52 296 ARG A C 1
ATOM 2507 O O . ARG A 1 296 ? -4.519 -19.352 5.540 1.00 27.52 296 ARG A O 1
ATOM 2514 N N . GLY A 1 297 ? -3.464 -18.506 7.339 1.00 25.88 297 GLY A N 1
ATOM 2515 C CA . GLY A 1 297 ? -2.161 -19.178 7.146 1.00 25.88 297 GLY A CA 1
ATOM 2516 C C . GLY A 1 297 ? -1.065 -18.154 6.830 1.00 25.88 297 GLY A C 1
ATOM 2517 O O . GLY A 1 297 ? -1.107 -17.524 5.784 1.00 25.88 297 GLY A O 1
ATOM 2518 N N . ILE A 1 298 ? -0.259 -17.731 7.808 1.00 26.72 298 ILE A N 1
ATOM 2519 C CA . ILE A 1 298 ? 0.973 -18.373 8.323 1.00 26.72 298 ILE A CA 1
ATOM 2520 C C . ILE A 1 298 ? 2.192 -18.141 7.409 1.00 26.72 298 ILE A C 1
ATOM 2522 O O . ILE A 1 298 ? 2.104 -18.063 6.191 1.00 26.72 298 ILE A O 1
ATOM 2526 N N . ARG A 1 299 ? 3.322 -17.915 8.087 1.00 33.31 299 ARG A N 1
ATOM 2527 C CA . ARG A 1 299 ? 4.650 -17.542 7.590 1.00 33.31 299 ARG A CA 1
ATOM 2528 C C . ARG A 1 299 ? 5.178 -18.520 6.537 1.00 33.31 299 ARG A C 1
ATOM 2530 O O . ARG A 1 299 ? 5.124 -19.711 6.785 1.00 33.31 299 ARG A O 1
ATOM 2537 N N . GLU A 1 300 ? 5.831 -17.990 5.501 1.00 27.58 300 GLU A N 1
ATOM 2538 C CA . GLU A 1 300 ? 7.102 -18.506 4.960 1.00 27.58 300 GLU A CA 1
ATOM 2539 C C . GLU A 1 300 ? 7.661 -17.538 3.904 1.00 27.58 300 GLU A C 1
ATOM 2541 O O . GLU A 1 300 ? 6.962 -17.124 2.979 1.00 27.58 300 GLU A O 1
ATOM 2546 N N . THR A 1 301 ? 8.932 -17.150 4.036 1.00 31.00 301 THR A N 1
ATOM 2547 C CA . THR A 1 301 ? 9.656 -16.388 3.007 1.00 31.00 301 THR A CA 1
ATOM 2548 C C . THR A 1 301 ? 10.169 -17.348 1.938 1.00 31.00 301 THR A C 1
ATOM 2550 O O . THR A 1 301 ? 11.335 -17.738 1.955 1.00 31.00 301 THR A O 1
ATOM 2553 N N . THR A 1 302 ? 9.292 -17.747 1.016 1.00 35.53 302 THR A N 1
ATOM 2554 C CA . THR A 1 302 ? 9.675 -18.557 -0.148 1.00 35.53 302 THR A CA 1
ATOM 2555 C C . THR A 1 302 ? 10.415 -17.695 -1.170 1.00 35.53 302 THR A C 1
ATOM 2557 O O . THR A 1 302 ? 9.843 -16.805 -1.800 1.00 35.53 302 THR A O 1
ATOM 2560 N N . GLY A 1 303 ? 11.716 -17.947 -1.312 1.00 32.28 303 GLY A N 1
ATOM 2561 C CA . GLY A 1 303 ? 12.516 -17.406 -2.405 1.00 32.28 303 GLY A CA 1
ATOM 2562 C C . GLY A 1 303 ? 12.232 -18.159 -3.704 1.00 32.28 303 GLY A C 1
ATOM 2563 O O . GLY A 1 303 ? 12.131 -19.385 -3.709 1.00 32.28 303 GLY A O 1
ATOM 2564 N N . TYR A 1 304 ? 12.140 -17.420 -4.807 1.00 40.34 304 TYR A N 1
ATOM 2565 C CA . TYR A 1 304 ? 12.041 -17.957 -6.163 1.00 40.34 304 TYR A CA 1
ATOM 2566 C C . TYR A 1 304 ? 13.161 -17.346 -7.007 1.00 40.34 304 TYR A C 1
ATOM 2568 O O . TYR A 1 304 ? 13.493 -16.173 -6.836 1.00 40.34 304 TYR A O 1
ATOM 2576 N N . TYR A 1 305 ? 13.712 -18.120 -7.940 1.00 40.09 305 TYR A N 1
ATOM 2577 C CA . TYR A 1 305 ? 14.675 -17.635 -8.931 1.00 40.09 305 TYR A CA 1
ATOM 2578 C C . TYR A 1 305 ? 14.236 -18.070 -10.335 1.00 40.09 305 TYR A C 1
ATOM 2580 O O . TYR A 1 305 ? 13.648 -19.142 -10.503 1.00 40.09 305 TYR A O 1
ATOM 2588 N N . MET A 1 306 ? 14.493 -17.229 -11.340 1.00 32.25 306 MET A N 1
ATOM 2589 C CA . MET A 1 306 ? 14.191 -17.543 -12.738 1.00 32.25 306 MET A CA 1
ATOM 2590 C C . MET A 1 306 ? 15.296 -18.407 -13.340 1.00 32.25 306 MET A C 1
ATOM 2592 O O . MET A 1 306 ? 16.455 -18.008 -13.399 1.00 32.25 306 MET A O 1
ATOM 2596 N N . SER A 1 307 ? 14.930 -19.587 -13.833 1.00 36.59 307 SER A N 1
ATOM 2597 C CA . SER A 1 307 ? 15.843 -20.404 -14.635 1.00 36.59 307 SER A CA 1
ATOM 2598 C C . SER A 1 307 ? 16.068 -19.752 -16.016 1.00 36.59 307 SER A C 1
ATOM 2600 O O . SER A 1 307 ? 15.153 -19.078 -16.495 1.00 36.59 307 SER A O 1
ATOM 2602 N N . PRO A 1 308 ? 17.206 -19.975 -16.713 1.00 33.72 308 PRO A N 1
ATOM 2603 C CA . PRO A 1 308 ? 17.481 -19.375 -18.031 1.00 33.72 308 PRO A CA 1
ATOM 2604 C C . PRO A 1 308 ? 16.417 -19.625 -19.115 1.00 33.72 308 PRO A C 1
ATOM 2606 O O . PRO A 1 308 ? 16.370 -18.902 -20.104 1.00 33.72 308 PRO A O 1
ATOM 2609 N N . ASN A 1 309 ? 15.540 -20.614 -18.914 1.00 38.34 309 ASN A N 1
ATOM 2610 C CA . ASN A 1 309 ? 14.437 -20.958 -19.815 1.00 38.34 309 ASN A CA 1
ATOM 2611 C C . ASN A 1 309 ? 13.104 -20.249 -19.464 1.00 38.34 309 ASN A C 1
ATOM 2613 O O . ASN A 1 309 ? 12.064 -20.613 -20.002 1.00 38.34 309 ASN A O 1
ATOM 2617 N N . GLY A 1 310 ? 13.098 -19.283 -18.535 1.00 37.78 310 GLY A N 1
ATOM 2618 C CA . GLY A 1 310 ? 11.910 -18.498 -18.156 1.00 37.78 310 GLY A CA 1
ATOM 2619 C C . GLY A 1 310 ? 10.958 -19.162 -17.148 1.00 37.78 310 GLY A C 1
ATOM 2620 O O . GLY A 1 310 ? 9.959 -18.562 -16.756 1.00 37.78 310 GLY A O 1
ATOM 2621 N N . GLU A 1 311 ? 11.257 -20.378 -16.686 1.00 38.28 311 GLU A N 1
ATOM 2622 C CA . GLU A 1 311 ? 10.450 -21.082 -15.682 1.00 38.28 311 GLU A CA 1
ATOM 2623 C C . GLU A 1 311 ? 10.725 -20.571 -14.255 1.00 38.28 311 GLU A C 1
ATOM 2625 O O . GLU A 1 311 ? 11.877 -20.503 -13.812 1.00 38.28 311 GLU A O 1
ATOM 2630 N N . ILE A 1 312 ? 9.655 -20.281 -13.506 1.00 41.88 312 ILE A N 1
ATOM 2631 C CA . ILE A 1 312 ? 9.708 -19.929 -12.079 1.00 41.88 312 ILE A CA 1
ATOM 2632 C C . ILE A 1 312 ? 9.716 -21.221 -11.254 1.00 41.88 312 ILE A C 1
ATOM 2634 O O . ILE A 1 312 ? 8.737 -21.969 -11.269 1.00 41.88 312 ILE A O 1
ATOM 2638 N N . LYS A 1 313 ? 10.803 -21.480 -10.517 1.00 40.31 313 LYS A N 1
ATOM 2639 C CA . LYS A 1 313 ? 10.961 -22.683 -9.681 1.00 40.31 313 LYS A CA 1
ATOM 2640 C C . LYS A 1 313 ? 11.098 -22.325 -8.203 1.00 40.31 313 LYS A C 1
ATOM 2642 O O . LYS A 1 313 ? 11.649 -21.286 -7.848 1.00 40.31 313 LYS A O 1
ATOM 2647 N N . ASN A 1 314 ? 10.535 -23.187 -7.360 1.00 42.97 314 ASN A N 1
ATOM 2648 C CA . ASN A 1 314 ? 10.455 -23.011 -5.912 1.00 42.97 314 ASN A CA 1
ATOM 2649 C C . ASN A 1 314 ? 11.749 -23.510 -5.254 1.00 42.97 314 ASN A C 1
ATOM 2651 O O . ASN A 1 314 ? 12.226 -24.589 -5.611 1.00 42.97 314 ASN A O 1
ATOM 2655 N N . ILE A 1 315 ? 12.312 -22.767 -4.298 1.00 48.38 315 ILE A N 1
ATOM 2656 C CA . ILE A 1 315 ? 13.511 -23.206 -3.568 1.00 48.38 315 ILE A CA 1
ATOM 2657 C C . ILE A 1 315 ? 13.077 -24.136 -2.429 1.00 48.38 315 ILE A C 1
ATOM 2659 O O . ILE A 1 315 ? 12.853 -23.705 -1.299 1.00 48.38 315 ILE A O 1
ATOM 2663 N N . SER A 1 316 ? 12.946 -25.429 -2.727 1.00 39.41 316 SER A N 1
ATOM 2664 C CA . SER A 1 316 ? 12.822 -26.463 -1.699 1.00 39.41 316 SER A CA 1
ATOM 2665 C C . SER A 1 316 ? 14.161 -26.631 -0.981 1.00 39.41 316 SER A C 1
ATOM 2667 O O . SER A 1 316 ? 15.150 -27.018 -1.605 1.00 39.41 316 SER A O 1
ATOM 2669 N N . THR A 1 317 ? 14.196 -26.367 0.324 1.00 36.78 317 THR A N 1
ATOM 2670 C CA . THR A 1 317 ? 15.352 -26.661 1.177 1.00 36.78 317 THR A CA 1
ATOM 2671 C C . THR A 1 317 ? 15.616 -28.165 1.196 1.00 36.78 317 THR A C 1
ATOM 2673 O O . THR A 1 317 ? 14.869 -28.918 1.821 1.00 36.78 317 THR A O 1
ATOM 2676 N N . SER A 1 318 ? 16.672 -28.606 0.514 1.00 30.58 318 SER A N 1
ATOM 2677 C CA . SER A 1 318 ? 17.173 -29.976 0.637 1.00 30.58 318 SER A CA 1
ATOM 2678 C C . SER A 1 318 ? 17.809 -30.170 2.009 1.00 30.58 318 SER A C 1
ATOM 2680 O O . SER A 1 318 ? 18.673 -29.386 2.402 1.00 30.58 318 SER A O 1
ATOM 2682 N N . SER A 1 319 ? 17.394 -31.215 2.721 1.00 34.66 319 SER A N 1
ATOM 2683 C CA . SER A 1 319 ? 17.981 -31.600 4.003 1.00 34.66 319 SER A CA 1
ATOM 2684 C C . SER A 1 319 ? 19.442 -32.030 3.858 1.00 34.66 319 SER A C 1
ATOM 2686 O O . SER A 1 319 ? 19.741 -32.900 3.039 1.00 34.66 319 SER A O 1
ATOM 2688 N N . CYS A 1 320 ? 20.291 -31.485 4.728 1.00 33.59 320 CYS A N 1
ATOM 2689 C CA . CYS A 1 320 ? 21.513 -32.086 5.263 1.00 33.59 320 CYS A CA 1
ATOM 2690 C C . CYS A 1 320 ? 21.548 -31.762 6.762 1.00 33.59 320 CYS A C 1
ATOM 2692 O O . CYS A 1 320 ? 21.207 -30.604 7.095 1.00 33.59 320 CYS A O 1
#

pLDDT: mean 71.84, std 24.43, range [25.88, 98.38]

Radius of gyration: 34.43 Å; Cα contacts (8 Å, |Δi|>4): 168; chains: 1; bounding box: 98×84×101 Å

Solvent-accessible surface area (backbone atoms only — not comparable to full-atom values): 20112 Å² total; per-residue (Å²): 136,82,79,93,69,79,72,75,83,61,72,85,81,67,68,86,67,79,79,70,50,80,76,50,51,61,54,54,50,51,52,54,47,57,63,48,46,56,59,50,52,55,49,48,54,56,48,63,75,42,43,79,51,56,78,59,58,87,61,76,55,67,60,89,70,81,77,55,73,66,52,59,46,45,55,51,52,50,52,50,52,37,57,71,71,60,47,66,66,61,37,48,53,48,51,56,51,48,44,44,38,42,50,80,43,58,69,56,52,54,50,48,25,55,53,34,35,76,77,75,29,64,72,58,16,51,51,45,48,56,52,44,47,72,62,38,68,86,48,59,69,52,50,51,58,45,46,59,51,42,41,79,73,45,55,77,63,33,55,59,54,47,54,61,53,38,77,74,61,50,43,65,74,54,40,52,52,49,34,52,51,33,68,69,34,92,78,68,42,72,65,57,33,53,50,37,38,52,52,48,48,72,37,84,52,56,71,72,54,28,51,54,42,47,50,56,46,48,58,46,40,75,76,68,54,94,51,70,67,65,44,50,56,51,48,56,52,44,53,51,53,51,49,45,69,77,55,62,69,90,85,64,91,78,77,88,85,89,77,88,88,84,85,89,84,90,84,90,85,90,79,92,82,83,93,76,82,86,82,82,85,80,81,91,76,86,87,79,71,89,79,82,79,84,80,86,81,82,92,77,94,80,57,70,55,74,45,100,85,72,50,82,46,76,72,75,83,76,90,128

Mean predicted aligned error: 19.56 Å

Secondary structure (DSSP, 8-state):
---TT-GGGSSSSS-------TTHHHHHHHHHHHHHHHHHHHHHHHHHHHHHHHTT-S--S--SSPPPHHHHHHHHHHHHHHHHH--HHHHHHHHHHHHHHTTT-HHHHHHHHHHHHHHT-HHHHHHHHHHHHHHSTT-HHHHHHHHHHHHTT-HHHHHHHHHHHHTTT--HHHHHHHHHHHHT-SS--HHHHHHHHHHHHHSSS-HHHHHHHHHHHHHHHHHH-S-HHHHHHHHHHHHHHHHHHHS--TT-TTS------------------PPPPP---------SSTT--S---------EEE-TTS-EEE------